Protein AF-A0A0S8IT11-F1 (afdb_monomer_lite)

Structure (mmCIF, N/CA/C/O backbone):
data_AF-A0A0S8IT11-F1
#
_entry.id   AF-A0A0S8IT11-F1
#
loop_
_atom_site.group_PDB
_atom_site.id
_atom_site.type_symbol
_atom_site.label_atom_id
_atom_site.label_alt_id
_atom_site.label_comp_id
_atom_site.label_asym_id
_atom_site.label_entity_id
_atom_site.label_seq_id
_atom_site.pdbx_PDB_ins_code
_atom_site.Cartn_x
_atom_site.Cartn_y
_atom_site.Cartn_z
_atom_site.occupancy
_atom_site.B_iso_or_equiv
_atom_site.auth_seq_id
_atom_site.auth_comp_id
_atom_site.auth_asym_id
_atom_site.auth_atom_id
_atom_site.pdbx_PDB_model_num
ATOM 1 N N . MET A 1 1 ? -34.518 5.576 37.151 1.00 44.97 1 MET A N 1
ATOM 2 C CA . MET A 1 1 ? -33.361 4.696 36.855 1.00 44.97 1 MET A CA 1
ATOM 3 C C . MET A 1 1 ? -33.538 3.971 35.521 1.00 44.97 1 MET A C 1
ATOM 5 O O . MET A 1 1 ? -32.530 3.695 34.889 1.00 44.97 1 MET A O 1
ATOM 9 N N . GLU A 1 2 ? -34.775 3.733 35.061 1.00 40.84 2 GLU A N 1
ATOM 10 C CA . GLU A 1 2 ? -35.062 3.264 33.692 1.00 40.84 2 GLU A CA 1
ATOM 11 C C . GLU A 1 2 ? -34.729 4.310 32.610 1.00 40.84 2 GLU A C 1
ATOM 13 O O . GLU A 1 2 ? -34.060 3.948 31.650 1.00 40.84 2 GLU A O 1
ATOM 18 N N . ASP A 1 3 ? -35.031 5.601 32.820 1.00 39.50 3 ASP A N 1
ATOM 19 C CA . ASP A 1 3 ? -34.737 6.661 31.826 1.00 39.50 3 ASP A CA 1
ATOM 20 C C . ASP A 1 3 ? -33.243 6.825 31.477 1.00 39.50 3 ASP A C 1
ATOM 22 O O . ASP A 1 3 ? -32.887 7.107 30.336 1.00 39.50 3 ASP A O 1
ATOM 26 N N . PHE A 1 4 ? -32.344 6.586 32.439 1.00 35.59 4 PHE A N 1
ATOM 27 C CA . PHE A 1 4 ? -30.894 6.699 32.216 1.00 35.59 4 PHE A CA 1
ATOM 28 C C . PHE A 1 4 ? -30.329 5.508 31.420 1.00 35.59 4 PHE A C 1
ATOM 30 O O . PHE A 1 4 ? -29.303 5.618 30.756 1.00 35.59 4 PHE A O 1
ATOM 37 N N . MET A 1 5 ? -30.992 4.347 31.479 1.00 47.97 5 MET A N 1
ATOM 38 C CA . MET A 1 5 ? -30.594 3.155 30.721 1.00 47.97 5 MET A CA 1
ATOM 39 C C . MET A 1 5 ? -31.062 3.231 29.262 1.00 47.97 5 MET A C 1
ATOM 41 O O . MET A 1 5 ? -30.393 2.682 28.390 1.00 47.97 5 MET A O 1
ATOM 45 N N . THR A 1 6 ? -32.171 3.922 28.986 1.00 57.69 6 THR A N 1
ATOM 46 C CA . THR A 1 6 ? -32.693 4.144 27.630 1.00 57.69 6 THR A CA 1
ATOM 47 C C . THR A 1 6 ? -31.888 5.176 26.840 1.00 57.69 6 THR A C 1
ATOM 49 O O . THR A 1 6 ? -31.575 4.907 25.682 1.00 57.69 6 THR A O 1
ATOM 52 N N . GLU A 1 7 ? -31.459 6.287 27.453 1.00 61.25 7 GLU A N 1
ATOM 53 C CA . GLU A 1 7 ? -30.614 7.294 26.779 1.00 61.25 7 GLU A CA 1
ATOM 54 C C . GLU A 1 7 ? -29.223 6.742 26.413 1.00 61.25 7 GLU A C 1
ATOM 56 O O . GLU A 1 7 ? -28.757 6.912 25.283 1.00 61.25 7 GLU A O 1
ATOM 61 N N . ASP A 1 8 ? -28.588 5.997 27.328 1.00 70.06 8 ASP A N 1
ATOM 62 C CA . ASP A 1 8 ? -27.320 5.299 27.065 1.00 70.06 8 ASP A CA 1
ATOM 63 C C . ASP A 1 8 ? -27.469 4.278 25.916 1.00 70.06 8 ASP A C 1
ATOM 65 O O . ASP A 1 8 ? -26.573 4.118 25.083 1.00 70.06 8 ASP A O 1
ATOM 69 N N . PHE A 1 9 ? -28.600 3.569 25.853 1.00 72.88 9 PHE A N 1
ATOM 70 C CA . PHE A 1 9 ? -28.844 2.530 24.853 1.00 72.88 9 PHE A CA 1
ATOM 71 C C . PHE A 1 9 ? -29.092 3.103 23.451 1.00 72.88 9 PHE A C 1
ATOM 73 O O . PHE A 1 9 ? -28.528 2.604 22.471 1.00 72.88 9 PHE A O 1
ATOM 80 N N . GLU A 1 10 ? -29.897 4.161 23.339 1.00 81.94 10 GLU A N 1
ATOM 81 C CA . GLU A 1 10 ? -30.132 4.851 22.067 1.00 81.94 10 GLU A CA 1
ATOM 82 C C . GLU A 1 10 ? -28.852 5.499 21.535 1.00 81.94 10 GLU A C 1
ATOM 84 O O . GLU A 1 10 ? -28.519 5.309 20.359 1.00 81.94 10 GLU A O 1
ATOM 89 N N . GLY A 1 11 ? -28.067 6.144 22.406 1.00 82.69 11 GLY A N 1
ATOM 90 C CA . GLY A 1 11 ? -26.778 6.729 22.036 1.00 82.69 11 GLY A CA 1
ATOM 91 C C . GLY A 1 11 ? -25.782 5.695 21.496 1.00 82.69 11 GLY A C 1
ATOM 92 O O . GLY A 1 11 ? -25.130 5.922 20.473 1.00 82.69 11 GLY A O 1
ATOM 93 N N . ILE A 1 12 ? -25.692 4.512 22.116 1.00 83.19 12 ILE A N 1
ATOM 94 C CA . ILE A 1 12 ? -24.814 3.430 21.634 1.00 83.19 12 ILE A CA 1
ATOM 95 C C . ILE A 1 12 ? -25.313 2.860 20.298 1.00 83.19 12 ILE A C 1
ATOM 97 O O . ILE A 1 12 ? -24.502 2.530 19.429 1.00 83.19 12 ILE A O 1
ATOM 101 N N . LYS A 1 13 ? -26.630 2.770 20.086 1.00 86.38 13 LYS A N 1
ATOM 102 C CA . LYS A 1 13 ? -27.217 2.293 18.823 1.00 86.38 13 LYS A CA 1
ATOM 103 C C . LYS A 1 13 ? -26.974 3.268 17.665 1.00 86.38 13 LYS A C 1
ATOM 105 O O . LYS A 1 13 ? -26.644 2.840 16.552 1.00 86.38 13 LYS A O 1
ATOM 110 N N . GLU A 1 14 ? -27.081 4.569 17.916 1.00 88.88 14 GLU A N 1
ATOM 111 C CA . GLU A 1 14 ? -26.714 5.599 16.941 1.00 88.88 14 GLU A CA 1
ATOM 112 C C . GLU A 1 14 ? -25.214 5.530 16.619 1.00 88.88 14 GLU A C 1
ATOM 114 O O . GLU A 1 14 ? -24.819 5.454 15.449 1.00 88.88 14 GLU A O 1
ATOM 119 N N . TYR A 1 15 ? -24.368 5.437 17.649 1.00 87.75 15 TYR A N 1
ATOM 120 C CA . TYR A 1 15 ? -22.922 5.313 17.481 1.00 87.75 15 TYR A CA 1
ATOM 121 C C . TYR A 1 15 ? -22.515 4.047 16.711 1.00 87.75 15 TYR A C 1
ATOM 123 O O . TYR A 1 15 ? -21.620 4.094 15.857 1.00 87.75 15 TYR A O 1
ATOM 131 N N . LEU A 1 16 ? -23.194 2.919 16.944 1.00 90.06 16 LEU A N 1
ATOM 132 C CA . LEU A 1 16 ? -23.015 1.686 16.176 1.00 90.06 16 LEU A CA 1
ATOM 133 C C . LEU A 1 16 ? -23.310 1.922 14.690 1.00 90.06 16 LEU A C 1
ATOM 135 O O . LEU A 1 16 ? -22.517 1.526 13.836 1.00 90.06 16 LEU A O 1
ATOM 139 N N . THR A 1 17 ? -24.400 2.619 14.369 1.00 91.81 17 THR A N 1
ATOM 140 C CA . THR A 1 17 ? -24.776 2.935 12.981 1.00 91.81 17 THR A CA 1
ATOM 141 C C . THR A 1 17 ? -23.700 3.778 12.288 1.00 91.81 17 THR A C 1
ATOM 143 O O . THR A 1 17 ? -23.284 3.473 11.164 1.00 91.81 17 THR A O 1
ATOM 146 N N . ILE A 1 18 ? -23.176 4.796 12.978 1.00 90.75 18 ILE A N 1
ATOM 147 C CA . ILE A 1 18 ? -22.066 5.629 12.489 1.00 90.75 18 ILE A CA 1
ATOM 148 C C . ILE A 1 18 ? -20.806 4.780 12.271 1.00 90.75 18 ILE A C 1
ATOM 150 O O . ILE A 1 18 ? -20.137 4.905 11.242 1.00 90.75 18 ILE A O 1
ATOM 154 N N . THR A 1 19 ? -20.499 3.889 13.212 1.00 90.00 19 THR A N 1
ATOM 155 C CA . THR A 1 19 ? -19.333 2.999 13.166 1.00 90.00 19 THR A CA 1
ATOM 156 C C . THR A 1 19 ? -19.404 2.037 11.980 1.00 90.00 19 THR A C 1
ATOM 158 O O . THR A 1 19 ? -18.441 1.934 11.217 1.00 90.00 19 THR A O 1
ATOM 161 N N . VAL A 1 20 ? -20.555 1.394 11.756 1.00 91.81 20 VAL A N 1
ATOM 162 C CA . VAL A 1 20 ? -20.790 0.498 10.611 1.00 91.81 20 VAL A CA 1
ATOM 163 C C . VAL A 1 20 ? -20.645 1.250 9.289 1.00 91.81 20 VAL A C 1
ATOM 165 O O . VAL A 1 20 ? -19.977 0.769 8.369 1.00 91.81 20 VAL A O 1
ATOM 168 N N . ARG A 1 21 ? -21.201 2.464 9.195 1.00 94.62 21 ARG A N 1
ATOM 169 C CA . ARG A 1 21 ? -21.042 3.320 8.012 1.00 94.62 21 ARG A CA 1
ATOM 170 C C . ARG A 1 21 ? -19.568 3.632 7.747 1.00 94.62 21 ARG A C 1
ATOM 172 O O . ARG A 1 21 ? -19.101 3.467 6.622 1.00 94.62 21 ARG A O 1
ATOM 179 N N . ASN A 1 22 ? -18.823 4.040 8.772 1.00 92.06 22 ASN A N 1
ATOM 180 C CA . ASN A 1 22 ? -17.406 4.385 8.647 1.00 92.06 22 ASN A CA 1
ATOM 181 C C . ASN A 1 22 ? -16.535 3.172 8.281 1.00 92.06 22 ASN A C 1
ATOM 183 O O . ASN A 1 22 ? -15.651 3.298 7.432 1.00 92.06 22 ASN A O 1
ATOM 187 N N . LYS A 1 23 ? -16.827 1.989 8.838 1.00 93.31 23 LYS A N 1
ATOM 188 C CA . LYS A 1 23 ? -16.214 0.711 8.438 1.00 93.31 23 LYS A CA 1
ATOM 189 C C . LYS A 1 23 ? -16.384 0.462 6.938 1.00 93.31 23 LYS A C 1
ATOM 191 O O . LYS A 1 23 ? -15.404 0.194 6.243 1.00 93.31 23 LYS A O 1
ATOM 196 N N . ASN A 1 24 ? -17.615 0.569 6.439 1.00 93.94 24 ASN A N 1
ATOM 197 C CA . ASN A 1 24 ? -17.927 0.307 5.034 1.00 93.94 24 ASN A CA 1
ATOM 198 C C . ASN A 1 24 ? -17.282 1.344 4.103 1.00 93.94 24 ASN A C 1
ATOM 200 O O . ASN A 1 24 ? -16.787 0.985 3.035 1.00 93.94 24 ASN A O 1
ATOM 204 N N . MET A 1 25 ? -17.218 2.614 4.518 1.00 95.12 25 MET A N 1
ATOM 205 C CA . MET A 1 25 ? -16.495 3.649 3.772 1.00 95.12 25 MET A CA 1
ATOM 206 C C . MET A 1 25 ? -14.993 3.358 3.685 1.00 95.12 25 MET A C 1
ATOM 208 O O . MET A 1 25 ? -14.428 3.477 2.600 1.00 95.12 25 MET A O 1
ATOM 212 N N . ALA A 1 26 ? -14.355 2.945 4.784 1.00 93.12 26 ALA A N 1
ATOM 213 C CA . ALA A 1 26 ? -12.936 2.580 4.789 1.00 93.12 26 ALA A CA 1
ATOM 214 C C . ALA A 1 26 ? -12.659 1.384 3.860 1.00 93.12 26 ALA A C 1
ATOM 216 O O . ALA A 1 26 ? -11.748 1.431 3.033 1.00 93.12 26 ALA A O 1
ATOM 217 N N . PHE A 1 27 ? -13.503 0.347 3.914 1.00 94.00 27 PHE A N 1
ATOM 218 C CA . PHE A 1 27 ? -13.407 -0.797 3.003 1.00 94.00 27 PHE A CA 1
ATOM 219 C C . PHE A 1 27 ? -13.579 -0.390 1.529 1.00 94.00 27 PHE A C 1
ATOM 221 O O . PHE A 1 27 ? -12.794 -0.796 0.674 1.00 94.00 27 PHE A O 1
ATOM 228 N N . SER A 1 28 ? -14.564 0.462 1.229 1.00 96.12 28 SER A N 1
ATOM 229 C CA . SER A 1 28 ? -14.795 0.979 -0.125 1.00 96.12 28 SER A CA 1
ATOM 230 C C . SER A 1 28 ? -13.589 1.766 -0.651 1.00 96.12 28 SER A C 1
ATOM 232 O O . SER A 1 28 ? -13.110 1.500 -1.753 1.00 96.12 28 SER A O 1
ATOM 234 N N . ARG A 1 29 ? -1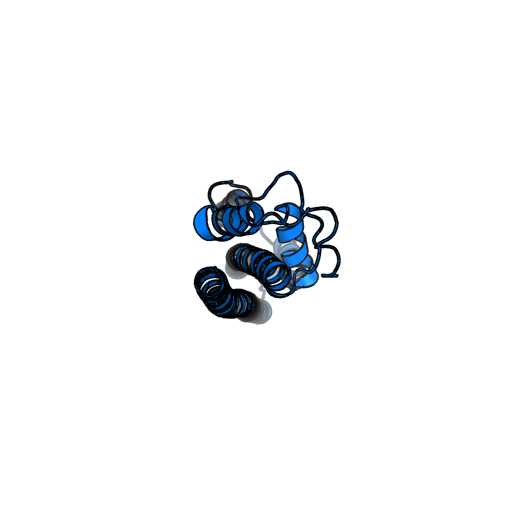3.021 2.668 0.162 1.00 95.19 29 ARG A N 1
ATOM 235 C CA . ARG A 1 29 ? -11.811 3.431 -0.191 1.00 95.19 29 ARG A CA 1
ATOM 236 C C . ARG A 1 29 ? -10.602 2.531 -0.419 1.00 95.19 29 ARG A C 1
ATOM 238 O O . ARG A 1 29 ? -9.830 2.775 -1.342 1.00 95.19 29 ARG A O 1
ATOM 245 N N . MET A 1 30 ? -10.442 1.477 0.379 1.00 95.06 30 MET A N 1
ATOM 246 C CA . MET A 1 30 ? -9.387 0.487 0.169 1.00 95.06 30 MET A CA 1
ATOM 247 C C . MET A 1 30 ? -9.530 -0.213 -1.192 1.00 95.06 30 MET A C 1
ATOM 249 O O . MET A 1 30 ? -8.557 -0.282 -1.941 1.00 95.06 30 MET A O 1
ATOM 253 N N . ASN A 1 31 ? -10.736 -0.658 -1.559 1.00 94.94 31 ASN A N 1
ATOM 254 C CA . ASN A 1 31 ? -10.985 -1.277 -2.867 1.00 94.94 31 ASN A CA 1
ATOM 255 C C . ASN A 1 31 ? -10.782 -0.293 -4.027 1.00 94.94 31 ASN A C 1
ATOM 257 O O . ASN A 1 31 ? -10.222 -0.663 -5.060 1.00 94.94 31 ASN A O 1
ATOM 261 N N . GLN A 1 32 ? -11.187 0.968 -3.859 1.00 96.31 32 GLN A N 1
ATOM 262 C CA . GLN A 1 32 ? -10.919 2.024 -4.836 1.00 96.31 32 GLN A CA 1
ATOM 263 C C . GLN A 1 32 ? -9.414 2.240 -5.021 1.00 96.31 32 GLN A C 1
ATOM 265 O O . GLN A 1 32 ? -8.952 2.298 -6.157 1.00 96.31 32 GLN A O 1
ATOM 270 N N . ASN A 1 33 ? -8.636 2.298 -3.934 1.00 95.56 33 ASN A N 1
ATOM 271 C CA . ASN A 1 33 ? -7.179 2.426 -4.005 1.00 95.56 33 ASN A CA 1
ATOM 272 C C . ASN A 1 33 ? -6.539 1.258 -4.764 1.00 95.56 33 ASN A C 1
ATOM 274 O O . ASN A 1 33 ? -5.682 1.492 -5.611 1.00 95.56 33 ASN A O 1
ATOM 278 N N . PHE A 1 34 ? -6.964 0.019 -4.498 1.00 95.50 34 PHE A N 1
ATOM 279 C CA . PHE A 1 34 ? -6.479 -1.147 -5.239 1.00 95.50 34 PHE A CA 1
ATOM 280 C C . PHE A 1 34 ? -6.859 -1.086 -6.724 1.00 95.50 34 PHE A C 1
ATOM 282 O O . PHE A 1 34 ? -6.014 -1.313 -7.583 1.00 95.50 34 PHE A O 1
ATOM 289 N N . THR A 1 35 ? -8.103 -0.718 -7.036 1.00 96.50 35 THR A N 1
ATOM 290 C CA . THR A 1 35 ? -8.585 -0.602 -8.423 1.00 96.50 35 THR A CA 1
ATOM 291 C C . THR A 1 35 ? -7.798 0.452 -9.199 1.00 96.50 35 THR A C 1
ATOM 293 O O . THR A 1 35 ? -7.383 0.204 -10.329 1.00 96.50 35 THR A O 1
ATOM 296 N N . TRP A 1 36 ? -7.529 1.608 -8.584 1.00 97.38 36 TRP A N 1
ATOM 297 C CA . TRP A 1 36 ? -6.687 2.647 -9.176 1.00 97.38 36 TRP A CA 1
ATOM 298 C C . TRP A 1 36 ? -5.239 2.198 -9.351 1.00 97.38 36 TRP A C 1
ATOM 300 O O . TRP A 1 36 ? -4.659 2.454 -10.404 1.00 97.38 36 TRP A O 1
ATOM 310 N N . ALA A 1 37 ? -4.671 1.499 -8.364 1.00 96.81 37 ALA A N 1
ATOM 311 C CA . ALA A 1 37 ? -3.335 0.925 -8.480 1.00 96.81 37 ALA A CA 1
ATOM 312 C C . ALA A 1 37 ? -3.258 -0.031 -9.671 1.00 96.81 37 ALA A C 1
ATOM 314 O O . ALA A 1 37 ? -2.381 0.115 -10.517 1.00 96.81 37 ALA A O 1
ATOM 315 N N . PHE A 1 38 ? -4.211 -0.960 -9.761 1.00 96.81 38 PHE A N 1
ATOM 316 C CA . PHE A 1 38 ? -4.310 -1.916 -10.854 1.00 96.81 38 PHE A CA 1
ATOM 317 C C . PHE A 1 38 ? -4.419 -1.196 -12.202 1.00 96.81 38 PHE A C 1
ATOM 319 O O . PHE A 1 38 ? -3.578 -1.405 -13.068 1.00 96.81 38 PHE A O 1
ATOM 326 N N . ALA A 1 39 ? -5.380 -0.282 -12.360 1.00 97.62 39 ALA A N 1
ATOM 327 C CA . ALA A 1 39 ? -5.599 0.436 -13.614 1.00 97.62 39 ALA A CA 1
ATOM 328 C C . ALA A 1 39 ? -4.361 1.225 -14.077 1.00 97.62 39 ALA A C 1
ATOM 330 O O . ALA A 1 39 ? -3.963 1.117 -15.236 1.00 97.62 39 ALA A O 1
ATOM 331 N N . ILE A 1 40 ? -3.730 1.987 -13.175 1.00 97.12 40 ILE A N 1
ATOM 332 C CA . ILE A 1 40 ? -2.555 2.809 -13.501 1.00 97.12 40 ILE A CA 1
ATOM 333 C C . ILE A 1 40 ? -1.353 1.927 -13.842 1.00 97.12 40 ILE A C 1
ATOM 335 O O . ILE A 1 40 ? -0.701 2.150 -14.859 1.00 97.12 40 ILE A O 1
ATOM 339 N N . ILE A 1 41 ? -1.066 0.910 -13.025 1.00 96.69 41 ILE A N 1
ATOM 340 C CA . ILE A 1 41 ? 0.083 0.024 -13.244 1.00 96.69 41 ILE A CA 1
ATOM 341 C C . ILE A 1 41 ? -0.104 -0.773 -14.536 1.00 96.69 41 ILE A C 1
ATOM 343 O O . ILE A 1 41 ? 0.816 -0.838 -15.345 1.00 96.69 41 ILE A O 1
ATOM 347 N N . THR A 1 42 ? -1.294 -1.324 -14.782 1.00 96.38 42 THR A N 1
ATOM 348 C CA . THR A 1 42 ? -1.590 -2.033 -16.032 1.00 96.38 42 THR A CA 1
ATOM 349 C C . THR A 1 42 ? -1.454 -1.112 -17.241 1.00 96.38 42 THR A C 1
ATOM 351 O O . THR A 1 42 ? -0.845 -1.517 -18.226 1.00 96.38 42 THR A O 1
ATOM 354 N N . ALA A 1 43 ? -1.944 0.130 -17.175 1.00 96.94 43 ALA A N 1
ATOM 355 C CA . ALA A 1 43 ? -1.774 1.092 -18.263 1.00 96.94 43 ALA A CA 1
ATOM 356 C C . ALA A 1 43 ? -0.290 1.369 -18.559 1.00 96.94 43 ALA A C 1
ATOM 358 O O . ALA A 1 43 ? 0.115 1.334 -19.719 1.00 96.94 43 ALA A O 1
ATOM 359 N N . ILE A 1 44 ? 0.531 1.570 -17.521 1.00 96.25 44 ILE A N 1
ATOM 360 C CA . ILE A 1 44 ? 1.981 1.766 -17.669 1.00 96.25 44 ILE A CA 1
ATOM 361 C C . ILE A 1 44 ? 2.634 0.538 -18.316 1.00 96.25 44 ILE A C 1
ATOM 363 O O . ILE A 1 44 ? 3.381 0.681 -19.282 1.00 96.25 44 ILE A O 1
ATOM 367 N N . LEU A 1 45 ? 2.324 -0.670 -17.838 1.00 94.44 45 LEU A N 1
ATOM 368 C CA . LEU A 1 45 ? 2.880 -1.908 -18.393 1.00 94.44 45 LEU A CA 1
ATOM 369 C C . LEU A 1 45 ? 2.475 -2.121 -19.858 1.00 94.44 45 LEU A C 1
ATOM 371 O O . LEU A 1 45 ? 3.300 -2.542 -20.662 1.00 94.44 45 LEU A O 1
ATOM 375 N N . VAL A 1 46 ? 1.238 -1.787 -20.233 1.00 95.31 46 VAL A N 1
ATOM 376 C CA . VAL A 1 46 ? 0.783 -1.854 -21.631 1.00 95.31 46 VAL A CA 1
ATOM 377 C C . VAL A 1 46 ? 1.564 -0.883 -22.517 1.00 95.31 46 VAL A C 1
ATOM 379 O O . VAL A 1 46 ? 1.943 -1.256 -23.625 1.00 95.31 46 VAL A O 1
ATOM 382 N N . VAL A 1 47 ? 1.825 0.341 -22.046 1.00 95.94 47 VAL A N 1
ATOM 383 C CA . VAL A 1 47 ? 2.644 1.322 -22.782 1.00 95.94 47 VAL A CA 1
ATOM 384 C C . VAL A 1 47 ? 4.065 0.796 -22.984 1.00 95.94 47 VAL A C 1
ATOM 386 O O . VAL A 1 47 ? 4.582 0.859 -24.097 1.00 95.94 47 VAL A O 1
ATOM 389 N N . ILE A 1 48 ? 4.664 0.216 -21.943 1.00 93.75 48 ILE A N 1
ATOM 390 C CA . ILE A 1 48 ? 6.004 -0.377 -22.007 1.00 93.75 48 ILE A CA 1
ATOM 391 C C . ILE A 1 48 ? 6.056 -1.495 -23.051 1.00 93.75 48 ILE A C 1
ATOM 393 O O . ILE A 1 48 ? 6.876 -1.439 -23.957 1.00 93.75 48 ILE A O 1
ATOM 397 N N . ILE A 1 49 ? 5.147 -2.471 -22.973 1.00 91.06 49 ILE A N 1
ATOM 398 C CA . ILE A 1 49 ? 5.148 -3.643 -23.865 1.00 91.06 49 ILE A CA 1
ATOM 399 C C . ILE A 1 49 ? 4.904 -3.247 -25.330 1.00 91.06 49 ILE A C 1
ATOM 401 O O . ILE A 1 49 ? 5.369 -3.925 -26.240 1.00 91.06 49 ILE A O 1
ATOM 405 N N . ARG A 1 50 ? 4.174 -2.153 -25.575 1.00 93.62 50 ARG A N 1
ATOM 406 C CA . ARG A 1 50 ? 3.929 -1.628 -26.928 1.00 93.62 50 ARG A CA 1
ATOM 407 C C . ARG A 1 50 ? 5.068 -0.779 -27.484 1.00 93.62 50 ARG A C 1
ATOM 409 O O . ARG A 1 50 ? 5.017 -0.426 -28.658 1.00 93.62 50 ARG A O 1
ATOM 416 N N . THR A 1 51 ? 6.043 -0.411 -26.662 1.00 93.19 51 THR A N 1
ATOM 417 C CA . THR A 1 51 ? 7.184 0.388 -27.105 1.00 93.19 51 THR A CA 1
ATOM 418 C C . THR A 1 51 ? 8.176 -0.523 -27.828 1.00 93.19 51 THR A C 1
ATOM 420 O O . THR A 1 51 ? 8.575 -1.559 -27.300 1.00 93.19 51 THR A O 1
ATOM 423 N N . GLU A 1 52 ? 8.573 -0.158 -29.045 1.00 88.19 52 GLU A N 1
ATOM 424 C CA . GLU A 1 52 ? 9.620 -0.885 -29.772 1.00 88.19 52 GLU A CA 1
ATOM 425 C C . GLU A 1 52 ? 10.953 -0.785 -29.019 1.00 88.19 52 GLU A C 1
ATOM 427 O O . GLU A 1 52 ? 11.292 0.275 -28.487 1.00 88.19 52 GLU A O 1
ATOM 432 N N . ASN A 1 53 ? 11.698 -1.894 -28.949 1.00 87.81 53 ASN A N 1
ATOM 433 C CA . ASN A 1 53 ? 12.965 -2.002 -28.211 1.00 87.81 53 ASN A CA 1
ATOM 434 C C . ASN A 1 53 ? 12.862 -1.498 -26.757 1.00 87.81 53 ASN A C 1
ATOM 436 O O . ASN A 1 53 ? 13.752 -0.813 -26.250 1.00 87.81 53 ASN A O 1
ATOM 440 N N . PHE A 1 54 ? 11.751 -1.811 -26.073 1.00 89.31 54 PHE A N 1
ATOM 441 C CA . PHE A 1 54 ? 11.486 -1.297 -24.725 1.00 89.31 54 PHE A CA 1
ATOM 442 C C . PHE A 1 54 ? 12.561 -1.680 -23.698 1.00 89.31 54 PHE A C 1
ATOM 444 O O . PHE A 1 54 ? 12.688 -0.991 -22.691 1.00 89.31 54 PHE A O 1
ATOM 451 N N . GLU A 1 55 ? 13.308 -2.754 -23.937 1.00 89.00 55 GLU A N 1
ATOM 452 C CA . GLU A 1 55 ? 14.344 -3.279 -23.045 1.00 89.00 55 GLU A CA 1
ATOM 453 C C . GLU A 1 55 ? 15.591 -2.391 -22.939 1.00 89.00 55 GLU A C 1
ATOM 455 O O . GLU A 1 55 ? 16.155 -2.285 -21.854 1.00 89.00 55 GLU A O 1
ATOM 460 N N . GLU A 1 56 ? 15.958 -1.668 -23.999 1.00 88.12 56 GLU A N 1
ATOM 461 C CA . GLU A 1 56 ? 17.108 -0.745 -23.999 1.00 88.12 56 GLU A CA 1
ATOM 462 C C . GLU A 1 56 ? 16.693 0.718 -23.747 1.00 88.12 56 GLU A C 1
ATOM 464 O O . GLU A 1 56 ? 17.523 1.610 -23.567 1.00 88.12 56 GLU A O 1
ATOM 469 N N . ASN A 1 57 ? 15.388 0.999 -23.726 1.00 90.62 57 ASN A N 1
ATOM 470 C CA . ASN A 1 57 ? 14.877 2.362 -23.690 1.00 90.62 57 ASN A CA 1
ATOM 471 C C . ASN A 1 57 ? 14.843 2.941 -22.260 1.00 90.62 57 ASN A C 1
ATOM 473 O O . ASN A 1 57 ? 14.081 2.493 -21.398 1.00 90.62 57 ASN A O 1
ATOM 477 N N . LEU A 1 58 ? 15.584 4.030 -22.026 1.00 91.38 58 LEU A N 1
ATOM 478 C CA . LEU A 1 58 ? 15.576 4.774 -20.755 1.00 91.38 58 LEU A CA 1
ATOM 479 C C . LEU A 1 58 ? 14.177 5.249 -20.332 1.00 91.38 58 LEU A C 1
ATOM 481 O O . LEU A 1 58 ? 13.884 5.334 -19.138 1.00 91.38 58 LEU A O 1
ATOM 485 N N . PHE A 1 59 ? 13.289 5.537 -21.284 1.00 92.88 59 PHE A N 1
ATOM 486 C CA . PHE A 1 59 ? 11.908 5.907 -20.982 1.00 92.88 59 PHE A CA 1
ATOM 487 C C . PHE A 1 59 ? 11.140 4.749 -20.333 1.00 92.88 59 PHE A C 1
ATOM 489 O O . PHE A 1 59 ? 10.423 4.954 -19.352 1.00 92.88 59 PHE A O 1
ATOM 496 N N . THR A 1 60 ? 11.342 3.520 -20.812 1.00 94.31 60 THR A N 1
ATOM 497 C CA . THR A 1 60 ? 10.784 2.313 -20.189 1.00 94.31 60 THR A CA 1
ATOM 498 C C . THR A 1 60 ? 11.304 2.140 -18.769 1.00 94.31 60 THR A C 1
ATOM 500 O O . THR A 1 60 ? 10.523 1.873 -17.853 1.00 94.31 60 THR A O 1
ATOM 503 N N . TRP A 1 61 ? 12.607 2.343 -18.561 1.00 94.19 61 TRP A N 1
ATOM 504 C CA . TRP A 1 61 ? 13.213 2.285 -17.232 1.00 94.19 61 TRP A CA 1
ATOM 505 C C . TRP A 1 61 ? 12.595 3.303 -16.271 1.00 94.19 61 TRP A C 1
ATOM 507 O O . TRP A 1 61 ? 12.231 2.965 -15.139 1.00 94.19 61 TRP A O 1
ATOM 517 N N . PHE A 1 62 ? 12.413 4.540 -16.732 1.00 94.75 62 PHE A N 1
ATOM 518 C CA . PHE A 1 62 ? 11.727 5.580 -15.976 1.00 94.75 62 PHE A CA 1
ATOM 519 C C . PHE A 1 62 ? 10.290 5.172 -15.619 1.00 94.75 62 PHE A C 1
ATOM 521 O O . PHE A 1 62 ? 9.910 5.240 -14.449 1.00 94.75 62 PHE A O 1
ATOM 528 N N . LEU A 1 63 ? 9.508 4.691 -16.591 1.00 95.88 63 LEU A N 1
ATOM 529 C CA . LEU A 1 63 ? 8.124 4.261 -16.377 1.00 95.88 63 LEU A CA 1
ATOM 530 C C . LEU A 1 63 ? 8.006 3.081 -15.402 1.00 95.88 63 LEU A C 1
ATOM 532 O O . LEU A 1 63 ? 7.100 3.065 -14.566 1.00 95.88 63 LEU A O 1
ATOM 536 N N . LEU A 1 64 ? 8.925 2.115 -15.458 1.00 94.94 64 LEU A N 1
ATOM 537 C CA . LEU A 1 64 ? 8.954 0.987 -14.525 1.00 94.94 64 LEU A CA 1
ATOM 538 C C . LEU A 1 64 ? 9.220 1.445 -13.093 1.00 94.94 64 LEU A C 1
ATOM 540 O O . LEU A 1 64 ? 8.501 1.048 -12.175 1.00 94.94 64 LEU A O 1
ATOM 544 N N . ASN A 1 65 ? 10.196 2.328 -12.891 1.00 95.19 65 ASN A N 1
ATOM 545 C CA . ASN A 1 65 ? 10.442 2.906 -11.572 1.00 95.19 65 ASN A CA 1
ATOM 546 C C . ASN A 1 65 ? 9.238 3.740 -11.102 1.00 95.19 65 ASN A C 1
ATOM 548 O O . ASN A 1 65 ? 8.801 3.620 -9.956 1.00 95.19 65 ASN A O 1
ATOM 552 N N . LEU A 1 66 ? 8.623 4.514 -11.997 1.00 95.38 66 LEU A N 1
ATOM 553 C CA . LEU A 1 66 ? 7.409 5.268 -11.696 1.00 95.38 66 LEU A CA 1
ATOM 554 C C . LEU A 1 66 ? 6.240 4.348 -11.288 1.00 95.38 66 LEU A C 1
ATOM 556 O O . LEU A 1 66 ? 5.478 4.682 -10.381 1.00 95.38 66 LEU A O 1
ATOM 560 N N . SER A 1 67 ? 6.126 3.158 -11.884 1.00 96.25 67 SER A N 1
ATOM 561 C CA . SER A 1 67 ? 5.121 2.163 -11.490 1.00 96.25 67 SER A CA 1
ATOM 562 C C . SER A 1 67 ? 5.334 1.640 -10.061 1.00 96.25 67 SER A C 1
ATOM 564 O O . SER A 1 67 ? 4.359 1.499 -9.320 1.00 96.25 67 SER A O 1
ATOM 566 N N . LEU A 1 68 ? 6.589 1.456 -9.622 1.00 95.69 68 LEU A N 1
ATOM 567 C CA . LEU A 1 68 ? 6.925 1.110 -8.232 1.00 95.69 68 LEU A CA 1
ATOM 568 C C . LEU A 1 68 ? 6.551 2.235 -7.260 1.00 95.69 68 LEU A C 1
ATOM 570 O O . LEU A 1 68 ? 6.070 1.971 -6.152 1.00 95.69 68 LEU A O 1
ATOM 574 N N . LEU A 1 69 ? 6.725 3.493 -7.674 1.00 95.50 69 LEU A N 1
ATOM 575 C CA . LEU A 1 69 ? 6.311 4.647 -6.881 1.00 95.50 69 LEU A CA 1
ATOM 576 C C . LEU A 1 69 ? 4.790 4.678 -6.703 1.00 95.50 69 LEU A C 1
ATOM 578 O O . LEU A 1 69 ? 4.308 4.771 -5.572 1.00 95.50 69 LEU A O 1
ATOM 582 N N . PHE A 1 70 ? 4.027 4.538 -7.790 1.00 96.00 70 PHE A N 1
ATOM 583 C CA . PHE A 1 70 ? 2.567 4.481 -7.716 1.00 96.00 70 PHE A CA 1
ATOM 584 C C . PHE A 1 70 ? 2.085 3.299 -6.880 1.00 96.00 70 PHE A C 1
ATOM 586 O O . PHE A 1 70 ? 1.246 3.491 -5.997 1.00 96.00 70 PHE A O 1
ATOM 593 N N . TRP A 1 71 ? 2.652 2.109 -7.091 1.00 96.62 71 TRP A N 1
ATOM 594 C CA . TRP A 1 71 ? 2.368 0.937 -6.266 1.00 96.62 71 TRP A CA 1
ATOM 595 C C . TRP A 1 71 ? 2.551 1.254 -4.778 1.00 96.62 71 TRP A C 1
ATOM 597 O O . TRP A 1 71 ? 1.630 1.039 -3.991 1.00 96.62 71 TRP A O 1
ATOM 607 N N . SER A 1 72 ? 3.681 1.861 -4.404 1.00 95.19 72 SER A N 1
ATOM 608 C CA . SER A 1 72 ? 3.988 2.225 -3.014 1.00 95.19 72 SER A CA 1
ATOM 609 C C . SER A 1 72 ? 2.974 3.218 -2.435 1.00 95.19 72 SER A C 1
ATOM 611 O O . SER A 1 72 ? 2.493 3.037 -1.313 1.00 95.19 72 SER A O 1
ATOM 613 N N . ILE A 1 73 ? 2.590 4.244 -3.204 1.00 94.81 73 ILE A N 1
ATOM 614 C CA . ILE A 1 73 ? 1.589 5.242 -2.795 1.00 94.81 73 ILE A CA 1
ATOM 615 C C . ILE A 1 73 ? 0.240 4.573 -2.510 1.00 94.81 73 ILE A C 1
ATOM 617 O O . ILE A 1 73 ? -0.346 4.782 -1.441 1.00 94.81 73 ILE A O 1
ATOM 621 N N . PHE A 1 74 ? -0.265 3.762 -3.443 1.00 96.06 74 PHE A N 1
ATOM 622 C CA . PHE A 1 74 ? -1.557 3.093 -3.281 1.00 96.06 74 PHE A CA 1
ATOM 623 C C . PHE A 1 74 ? -1.527 2.014 -2.200 1.00 96.06 74 PHE A C 1
ATOM 625 O O . PHE A 1 74 ? -2.511 1.854 -1.473 1.00 96.06 74 PHE A O 1
ATOM 632 N N . PHE A 1 75 ? -0.401 1.323 -2.040 1.00 95.62 75 PHE A N 1
ATOM 633 C CA . PHE A 1 75 ? -0.197 0.344 -0.981 1.00 95.62 75 PHE A CA 1
ATOM 634 C C . PHE A 1 75 ? -0.288 0.992 0.405 1.00 95.62 75 PHE A C 1
ATOM 636 O O . PHE A 1 75 ? -1.041 0.530 1.264 1.00 95.62 75 PHE A O 1
ATOM 643 N N . ILE A 1 76 ? 0.402 2.116 0.620 1.00 93.44 76 ILE A N 1
ATOM 644 C CA . ILE A 1 76 ? 0.364 2.843 1.898 1.00 93.44 76 ILE A CA 1
ATOM 645 C C . ILE A 1 76 ? -1.035 3.387 2.178 1.00 93.44 76 ILE A C 1
ATOM 647 O O . ILE A 1 76 ? -1.526 3.269 3.303 1.00 93.44 76 ILE A O 1
ATOM 651 N N . ARG A 1 77 ? -1.703 3.959 1.167 1.00 93.38 77 ARG A N 1
ATOM 652 C CA . ARG A 1 77 ? -3.099 4.409 1.297 1.00 93.38 77 ARG A CA 1
ATOM 653 C C . ARG A 1 77 ? -4.015 3.253 1.693 1.00 93.38 77 ARG A C 1
ATOM 655 O O . ARG A 1 77 ? -4.808 3.403 2.615 1.00 93.38 77 ARG A O 1
ATOM 662 N N . SER A 1 78 ? -3.847 2.086 1.080 1.00 94.81 78 SER A N 1
ATOM 663 C CA . SER A 1 78 ? -4.624 0.887 1.410 1.00 94.81 78 SER A CA 1
ATOM 664 C C . SER A 1 78 ? -4.345 0.390 2.829 1.00 94.81 78 SER A C 1
ATOM 666 O O . SER A 1 78 ? -5.284 0.066 3.547 1.00 94.81 78 SER A O 1
ATOM 668 N N . CYS A 1 79 ? -3.093 0.428 3.297 1.00 93.31 79 CYS A N 1
ATOM 669 C CA . CYS A 1 79 ? -2.757 0.133 4.695 1.00 93.31 79 CYS A CA 1
ATOM 670 C C . CYS A 1 79 ? -3.449 1.086 5.683 1.00 93.31 79 CYS A C 1
ATOM 672 O O . CYS A 1 79 ? -3.918 0.648 6.738 1.00 93.31 79 CYS A O 1
ATOM 674 N N . LYS A 1 80 ? -3.543 2.381 5.354 1.00 91.00 80 LYS A N 1
ATOM 675 C CA . LYS A 1 80 ? -4.237 3.371 6.194 1.00 91.00 80 LYS A CA 1
ATOM 676 C C . LYS A 1 80 ? -5.738 3.089 6.250 1.00 91.00 80 LYS A C 1
ATOM 678 O O . LYS A 1 80 ? -6.314 3.055 7.335 1.00 91.00 80 LYS A O 1
ATOM 683 N N . GLU A 1 81 ? -6.357 2.815 5.106 1.00 93.44 81 GLU A N 1
ATOM 684 C CA . GLU A 1 81 ? -7.782 2.477 5.051 1.00 93.44 81 GLU A CA 1
ATOM 685 C C . GLU A 1 81 ? -8.088 1.146 5.751 1.00 93.44 81 GLU A C 1
ATOM 687 O O . GLU A 1 81 ? -9.048 1.068 6.514 1.00 93.44 81 GLU A O 1
ATOM 692 N N . TYR A 1 82 ? -7.229 0.132 5.608 1.00 92.69 82 TYR A N 1
ATOM 693 C CA . TYR A 1 82 ? -7.369 -1.129 6.340 1.00 92.69 82 TYR A CA 1
ATOM 694 C C . TYR A 1 82 ? -7.269 -0.927 7.857 1.00 92.69 82 TYR A C 1
ATOM 696 O O . TYR A 1 82 ? -8.024 -1.516 8.628 1.00 92.69 82 TYR A O 1
ATOM 704 N N . THR A 1 83 ? -6.378 -0.040 8.305 1.00 91.25 83 THR A N 1
ATOM 705 C CA . THR A 1 83 ? -6.274 0.331 9.724 1.00 91.25 83 THR A CA 1
ATOM 706 C C . THR A 1 83 ? -7.569 0.955 10.230 1.00 91.25 83 THR A C 1
ATOM 708 O O . THR A 1 83 ? -8.081 0.559 11.277 1.00 91.25 83 THR A O 1
ATOM 711 N N . ASN A 1 84 ? -8.135 1.895 9.470 1.00 91.19 84 ASN A N 1
ATOM 712 C CA . ASN A 1 84 ? -9.420 2.508 9.799 1.00 91.19 84 ASN A CA 1
ATOM 713 C C . ASN A 1 84 ? -10.544 1.471 9.831 1.00 91.19 84 ASN A C 1
ATOM 715 O O . ASN A 1 84 ? -11.335 1.456 10.771 1.00 91.19 84 ASN A O 1
ATOM 719 N N . GLN A 1 85 ? -10.581 0.564 8.857 1.00 93.06 85 GLN A N 1
ATOM 720 C CA . GLN A 1 85 ? -11.549 -0.525 8.831 1.00 93.06 85 GLN A CA 1
ATOM 721 C C . GLN A 1 85 ? -11.454 -1.375 10.104 1.00 93.06 85 GLN A C 1
ATOM 723 O O . GLN A 1 85 ? -12.471 -1.600 10.755 1.00 93.06 85 GLN A O 1
ATOM 728 N N . MET A 1 86 ? -10.251 -1.796 10.505 1.00 90.19 86 MET A N 1
ATOM 729 C CA . MET A 1 86 ? -10.064 -2.624 11.701 1.00 90.19 86 MET A CA 1
ATOM 730 C C . MET A 1 86 ? -10.422 -1.888 12.997 1.00 90.19 86 MET A C 1
ATOM 732 O O . MET A 1 86 ? -10.976 -2.506 13.905 1.00 90.19 86 MET A O 1
ATOM 736 N N . ARG A 1 87 ? -10.184 -0.573 13.077 1.00 89.88 87 ARG A N 1
ATOM 737 C CA . ARG A 1 87 ? -10.636 0.268 14.199 1.00 89.88 87 ARG A CA 1
ATOM 738 C C . ARG A 1 87 ? -12.153 0.250 14.340 1.00 89.88 87 ARG A C 1
ATOM 740 O O . ARG A 1 87 ? -12.665 -0.026 15.422 1.00 89.88 87 ARG A O 1
ATOM 747 N N . PHE A 1 88 ? -12.873 0.490 13.245 1.00 90.25 88 PHE A N 1
ATOM 748 C CA . PHE A 1 88 ? -14.334 0.492 13.274 1.00 90.25 88 PHE A CA 1
ATOM 749 C C . PHE A 1 88 ? -14.922 -0.908 13.475 1.00 90.25 88 PHE A C 1
ATOM 751 O O . PHE A 1 88 ? -15.924 -1.033 14.165 1.00 90.25 88 PHE A O 1
ATOM 758 N N . VAL A 1 89 ? -14.278 -1.966 12.975 1.00 88.94 89 VAL A N 1
ATOM 759 C CA . VAL A 1 89 ? -14.652 -3.358 13.291 1.00 88.94 89 VAL A CA 1
ATOM 760 C C . VAL A 1 89 ? -14.501 -3.649 14.787 1.00 88.94 89 VAL A C 1
ATOM 762 O O . VAL A 1 89 ? -15.382 -4.258 15.390 1.00 88.94 89 VAL A O 1
ATOM 765 N N . GLY A 1 90 ? -13.402 -3.205 15.405 1.00 85.31 90 GLY A N 1
ATOM 766 C CA . GLY A 1 90 ? -13.202 -3.332 16.848 1.00 85.31 90 GLY A CA 1
ATOM 767 C C . GLY A 1 90 ? -14.284 -2.595 17.641 1.00 85.31 90 GLY A C 1
ATOM 768 O O . GLY A 1 90 ? -14.873 -3.163 18.559 1.00 85.31 90 GLY A O 1
ATOM 769 N N . LEU A 1 91 ? -14.597 -1.354 17.257 1.00 86.62 91 LEU A N 1
ATOM 770 C CA . LEU A 1 91 ? -15.654 -0.557 17.890 1.00 86.62 91 LEU A CA 1
ATOM 771 C C . LEU A 1 91 ? -17.044 -1.177 17.718 1.00 86.62 91 LEU A C 1
ATOM 773 O O . LEU A 1 91 ? -17.790 -1.258 18.688 1.00 86.62 91 LEU A O 1
ATOM 777 N N . GLU A 1 92 ? -17.375 -1.664 16.522 1.00 87.75 92 GLU A N 1
ATOM 778 C CA . GLU A 1 92 ? -18.641 -2.340 16.225 1.00 87.75 92 GLU A CA 1
ATOM 779 C C . GLU A 1 92 ? -18.843 -3.551 17.139 1.00 87.75 92 GLU A C 1
ATOM 781 O O . GLU A 1 92 ? -19.888 -3.667 17.775 1.00 87.75 92 GLU A O 1
ATOM 786 N N . LYS A 1 93 ? -17.822 -4.411 17.277 1.00 83.06 93 LYS A N 1
ATOM 787 C CA . LYS A 1 93 ? -17.877 -5.574 18.176 1.00 83.06 93 LYS A CA 1
ATOM 788 C C . LYS A 1 93 ? -18.132 -5.169 19.626 1.00 83.06 93 LYS A C 1
ATOM 790 O O . LYS A 1 93 ? -18.982 -5.773 20.274 1.00 83.06 93 LYS A O 1
ATOM 795 N N . ASN A 1 94 ? -17.439 -4.142 20.120 1.00 82.44 94 ASN A N 1
ATOM 796 C CA . ASN A 1 94 ? -17.625 -3.653 21.489 1.00 82.44 94 ASN A CA 1
ATOM 797 C C . ASN A 1 94 ? -19.020 -3.033 21.696 1.00 82.44 94 ASN A C 1
ATOM 799 O O . ASN A 1 94 ? -19.643 -3.276 22.725 1.00 82.44 94 ASN A O 1
ATOM 803 N N . CYS A 1 95 ? -19.553 -2.301 20.713 1.00 83.81 95 CYS A N 1
ATOM 804 C CA . CYS A 1 95 ? -20.913 -1.756 20.778 1.00 83.81 95 CYS A CA 1
ATOM 805 C C . CYS A 1 95 ? -21.971 -2.868 20.794 1.00 83.81 95 CYS A C 1
ATOM 807 O O . CYS A 1 95 ? -22.878 -2.836 21.617 1.00 83.81 95 CYS A O 1
ATOM 809 N N . ILE A 1 96 ? -21.841 -3.877 19.924 1.00 84.06 96 ILE A N 1
ATOM 810 C CA . ILE A 1 96 ? -22.743 -5.041 19.882 1.00 84.06 96 ILE A CA 1
ATOM 811 C C . ILE A 1 96 ? -22.668 -5.813 21.203 1.00 84.06 96 ILE A C 1
ATOM 813 O O . ILE A 1 96 ? -23.698 -6.125 21.793 1.00 84.06 96 ILE A O 1
ATOM 817 N N . SER A 1 97 ? -21.460 -6.081 21.697 1.00 77.62 97 SER A N 1
ATOM 818 C CA . SER A 1 97 ? -21.248 -6.741 22.987 1.00 77.62 97 SER A CA 1
ATOM 819 C C . SER A 1 97 ? -21.937 -5.996 24.129 1.00 77.62 97 SER A C 1
ATOM 821 O O . SER A 1 97 ? -22.619 -6.630 24.930 1.00 77.62 97 SER A O 1
ATOM 823 N N . HIS A 1 98 ? -21.845 -4.665 24.150 1.00 77.50 98 HIS A N 1
ATOM 824 C CA . HIS A 1 98 ? -22.498 -3.833 25.154 1.00 77.50 98 HIS A CA 1
ATOM 825 C C . HIS A 1 98 ? -24.032 -3.794 25.008 1.00 77.50 98 HIS A C 1
ATOM 827 O O . HIS A 1 98 ? -24.740 -3.830 26.007 1.00 77.50 98 HIS A O 1
ATOM 833 N N . ILE A 1 99 ? -24.566 -3.736 23.782 1.00 80.19 99 ILE A N 1
ATOM 834 C CA . ILE A 1 99 ? -26.020 -3.739 23.517 1.00 80.19 99 ILE A CA 1
ATOM 835 C C . ILE A 1 99 ? -26.656 -5.068 23.938 1.00 80.19 99 ILE A C 1
ATOM 837 O O . ILE A 1 99 ? -27.732 -5.081 24.529 1.00 80.19 99 ILE A O 1
ATOM 841 N N . PHE A 1 100 ? -26.001 -6.187 23.625 1.00 77.06 100 PHE A N 1
ATOM 842 C CA . PHE A 1 100 ? -26.546 -7.529 23.842 1.00 77.06 100 PHE A CA 1
ATOM 843 C C . PHE A 1 100 ? -26.020 -8.208 25.118 1.00 77.06 100 PHE A C 1
ATOM 845 O O . PHE A 1 100 ? -26.328 -9.376 25.348 1.00 77.06 100 PHE A O 1
ATOM 852 N N . ASN A 1 101 ? -25.221 -7.515 25.941 1.00 70.38 101 ASN A N 1
ATOM 853 C CA . ASN A 1 101 ? -24.521 -8.078 27.107 1.00 70.38 101 ASN A CA 1
ATOM 854 C C . ASN A 1 101 ? -23.743 -9.379 26.794 1.00 70.38 101 ASN A C 1
ATOM 856 O O . ASN A 1 101 ? -23.649 -10.290 27.620 1.00 70.38 101 ASN A O 1
ATOM 860 N N . ILE A 1 102 ? -23.175 -9.483 25.589 1.00 65.12 102 ILE A N 1
ATOM 861 C CA . ILE A 1 102 ? -22.414 -10.661 25.147 1.00 65.12 102 ILE A CA 1
ATOM 862 C C . ILE A 1 102 ? -20.976 -10.520 25.639 1.00 65.12 102 ILE A C 1
ATOM 864 O O . ILE A 1 102 ? -20.298 -9.563 25.269 1.00 65.12 102 ILE A O 1
ATOM 868 N N . LYS A 1 103 ? -20.473 -11.484 26.419 1.00 58.06 103 LYS A N 1
ATOM 869 C CA . LYS A 1 103 ? -19.053 -11.527 26.803 1.00 58.06 103 LYS A CA 1
ATOM 870 C C . LYS A 1 103 ? -18.180 -11.759 25.569 1.00 58.06 103 LYS A C 1
ATOM 872 O O . LYS A 1 103 ? -18.242 -12.825 24.959 1.00 58.06 103 LYS A O 1
ATOM 877 N N . ILE A 1 104 ? -17.347 -10.780 25.222 1.00 58.00 104 ILE A N 1
ATOM 878 C CA . ILE A 1 104 ? -16.187 -11.015 24.358 1.00 58.00 104 ILE A CA 1
ATOM 879 C C . ILE A 1 104 ? -15.143 -11.710 25.240 1.00 58.00 104 ILE A C 1
ATOM 881 O O . ILE A 1 104 ? -14.913 -11.293 26.371 1.00 58.00 104 ILE A O 1
ATOM 885 N N . LYS A 1 105 ? -14.599 -12.831 24.759 1.00 48.03 105 LYS A N 1
ATOM 886 C CA . LYS A 1 105 ? -13.680 -13.715 25.494 1.00 48.03 105 LYS A CA 1
ATOM 887 C C . LYS A 1 105 ? -12.587 -12.905 26.229 1.00 48.03 105 LYS A C 1
ATOM 889 O O . LYS A 1 105 ? -11.971 -12.033 25.628 1.00 48.03 105 LYS A O 1
ATOM 894 N N . ASP A 1 106 ? -12.395 -13.223 27.510 1.00 46.16 106 ASP A N 1
ATOM 895 C CA . ASP A 1 106 ? -11.385 -12.715 28.460 1.00 46.16 106 ASP A CA 1
ATOM 896 C C . ASP A 1 106 ? -11.426 -11.243 28.929 1.00 46.16 106 ASP A C 1
ATOM 898 O O . ASP A 1 106 ? -10.674 -10.913 29.843 1.00 46.16 106 ASP A O 1
ATOM 902 N N . ASP A 1 107 ? -12.343 -10.388 28.456 1.00 43.94 107 ASP A N 1
ATOM 903 C CA . ASP A 1 107 ? -12.570 -9.055 29.055 1.00 43.94 107 ASP A CA 1
ATOM 904 C C . ASP A 1 107 ? -13.946 -9.013 29.744 1.00 43.94 107 ASP A C 1
ATOM 906 O O . ASP A 1 107 ? -15.008 -9.105 29.118 1.00 43.94 107 ASP A O 1
ATOM 910 N N . VAL A 1 108 ? -13.945 -8.914 31.076 1.00 42.59 108 VAL A N 1
ATOM 911 C CA . VAL A 1 108 ? -15.167 -8.703 31.861 1.00 42.59 108 VAL A CA 1
ATOM 912 C C . VAL A 1 108 ? -15.731 -7.330 31.493 1.00 42.59 108 VAL A C 1
ATOM 914 O O . VAL A 1 108 ? -15.051 -6.315 31.602 1.00 42.59 108 VAL A O 1
ATOM 917 N N . ILE A 1 109 ? -16.982 -7.324 31.030 1.00 49.84 109 ILE A N 1
ATOM 918 C CA . ILE A 1 109 ? -17.728 -6.142 30.595 1.00 49.84 109 ILE A CA 1
ATOM 919 C C . ILE A 1 109 ? -17.889 -5.178 31.779 1.00 49.84 109 ILE A C 1
ATOM 921 O O . ILE A 1 109 ? -18.831 -5.287 32.559 1.00 49.84 109 ILE A O 1
ATOM 925 N N . GLU A 1 110 ? -16.994 -4.206 31.906 1.00 51.22 110 GLU A N 1
ATOM 926 C CA . GLU A 1 110 ? -17.299 -2.964 32.613 1.00 51.22 110 GLU A CA 1
ATOM 927 C C . GLU A 1 110 ? -17.733 -1.904 31.595 1.00 51.22 110 GLU A C 1
ATOM 929 O O . GLU A 1 110 ? -17.113 -1.768 30.544 1.00 51.22 110 GLU A O 1
ATOM 934 N N . LYS A 1 111 ? -18.750 -1.086 31.900 1.00 50.34 111 LYS A N 1
ATOM 935 C CA . LYS A 1 111 ? -19.114 0.114 31.107 1.00 50.34 111 LYS A CA 1
ATOM 936 C C . LYS A 1 111 ? -17.909 1.043 30.845 1.00 50.34 111 LYS A C 1
ATOM 938 O O . LYS A 1 111 ? -17.841 1.698 29.804 1.00 50.34 111 LYS A O 1
ATOM 943 N N . SER A 1 112 ? -16.929 1.041 31.755 1.00 53.16 112 SER A N 1
ATOM 944 C CA . SER A 1 112 ? -15.633 1.725 31.624 1.00 53.16 112 SER A CA 1
ATOM 945 C C . SER A 1 112 ? -14.834 1.261 30.389 1.00 53.16 112 SER A C 1
ATOM 947 O O . SER A 1 112 ? -14.050 2.033 29.830 1.00 53.16 112 SER A O 1
ATOM 949 N N . SER A 1 113 ? -15.070 0.033 29.910 1.00 70.19 113 SER A N 1
ATOM 950 C CA . SER A 1 113 ? -14.381 -0.570 28.767 1.00 70.19 113 SER A CA 1
ATOM 951 C C . SER A 1 113 ? -14.789 0.056 27.431 1.00 70.19 113 SER A C 1
ATOM 953 O O . SER A 1 113 ? -13.906 0.386 26.641 1.00 70.19 113 SER A O 1
ATOM 955 N N . LEU A 1 114 ? -16.080 0.320 27.174 1.00 77.06 114 LEU A N 1
ATOM 956 C CA . LEU A 1 114 ? -16.523 0.860 25.879 1.00 77.06 114 LEU A CA 1
ATOM 957 C C . LEU A 1 114 ? -16.038 2.298 25.676 1.00 77.06 114 LEU A C 1
ATOM 959 O O . LEU A 1 114 ? -15.484 2.613 24.625 1.00 77.06 114 LEU A O 1
ATOM 963 N N . GLN A 1 115 ? -16.175 3.159 26.687 1.00 79.69 115 GLN A N 1
ATOM 964 C CA . GLN A 1 115 ? -15.669 4.535 26.620 1.00 79.69 115 GLN A CA 1
ATOM 965 C C . GLN A 1 115 ? -14.151 4.571 26.421 1.00 79.69 115 GLN A C 1
ATOM 967 O O . GLN A 1 115 ? -13.647 5.361 25.620 1.00 79.69 115 GLN A O 1
ATOM 972 N N . LYS A 1 116 ? -13.416 3.670 27.085 1.00 81.25 116 LYS A N 1
ATOM 973 C CA . LYS A 1 116 ? -11.972 3.521 26.896 1.00 81.25 116 LYS A CA 1
ATOM 974 C C . LYS A 1 116 ? -11.632 3.087 25.468 1.00 81.25 116 LYS A C 1
ATOM 976 O O . LYS A 1 116 ? -10.761 3.695 24.855 1.00 81.25 116 LYS A O 1
ATOM 981 N N . LYS A 1 117 ? -12.360 2.125 24.893 1.00 81.69 117 LYS A N 1
ATOM 982 C CA . LYS A 1 117 ? -12.172 1.689 23.495 1.00 81.69 117 LYS A CA 1
ATOM 983 C C . LYS A 1 117 ? -12.548 2.781 22.493 1.00 81.69 117 LYS A C 1
ATOM 985 O O . LYS A 1 117 ? -11.851 2.947 21.498 1.00 81.69 117 LYS A O 1
ATOM 990 N N . ILE A 1 118 ? -13.601 3.560 22.753 1.00 85.06 118 ILE A N 1
ATOM 991 C CA . ILE A 1 118 ? -13.959 4.734 21.942 1.00 85.06 118 ILE A CA 1
ATOM 992 C C . ILE A 1 118 ? -12.826 5.755 21.985 1.00 85.06 118 ILE A C 1
ATOM 994 O O . ILE A 1 118 ? -12.388 6.220 20.936 1.00 85.06 118 ILE A O 1
ATOM 998 N N . LYS A 1 119 ? -12.296 6.071 23.168 1.00 85.31 119 LYS A N 1
ATOM 999 C CA . LYS A 1 119 ? -11.152 6.974 23.286 1.00 85.31 119 LYS A CA 1
ATOM 1000 C C . LYS A 1 119 ? -9.955 6.447 22.495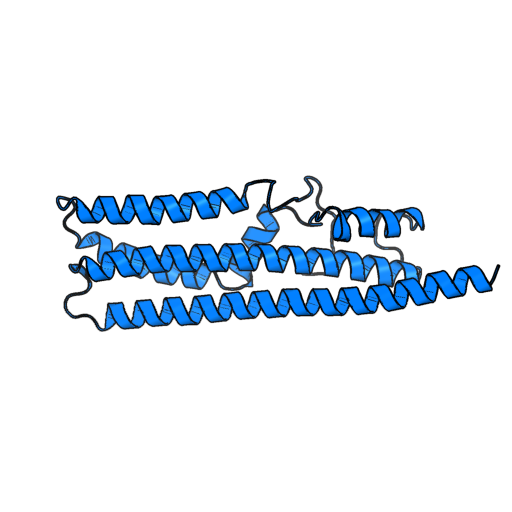 1.00 85.31 119 LYS A C 1
ATOM 1002 O O . LYS A 1 119 ? -9.445 7.137 21.623 1.00 85.31 119 LYS A O 1
ATOM 1007 N N . GLU A 1 120 ? -9.572 5.199 22.707 1.00 83.12 120 GLU A N 1
ATOM 1008 C CA . GLU A 1 120 ? -8.394 4.615 22.069 1.00 83.12 120 GLU A CA 1
ATOM 1009 C C . GLU A 1 120 ? -8.531 4.496 20.543 1.00 83.12 120 GLU A C 1
ATOM 1011 O O . GLU A 1 120 ? -7.639 4.900 19.792 1.00 83.12 120 GLU A O 1
ATOM 1016 N N . TYR A 1 121 ? -9.645 3.943 20.062 1.00 84.69 121 TYR A N 1
ATOM 1017 C CA . TYR A 1 121 ? -9.822 3.640 18.646 1.00 84.69 121 TYR A CA 1
ATOM 1018 C C . TYR A 1 121 ? -10.473 4.763 17.870 1.00 84.69 121 TYR A C 1
ATOM 1020 O O . TYR A 1 121 ? -10.203 4.852 16.685 1.00 84.69 121 TYR A O 1
ATOM 1028 N N . HIS A 1 122 ? -11.307 5.620 18.449 1.00 85.31 122 HIS A N 1
ATOM 1029 C CA . HIS A 1 122 ? -11.925 6.731 17.720 1.00 85.31 122 HIS A CA 1
ATOM 1030 C C . HIS A 1 122 ? -11.119 8.026 17.879 1.00 85.31 122 HIS A C 1
ATOM 1032 O O . HIS A 1 122 ? -10.845 8.680 16.874 1.00 85.31 122 HIS A O 1
ATOM 1038 N N . ILE A 1 123 ? -10.700 8.364 19.105 1.00 84.44 123 ILE A N 1
ATOM 1039 C CA . ILE A 1 123 ? -10.067 9.656 19.431 1.00 84.44 123 ILE A CA 1
ATOM 1040 C C . ILE A 1 123 ? -8.545 9.608 19.268 1.00 84.44 123 ILE A C 1
ATOM 1042 O O . ILE A 1 123 ? -7.981 10.487 18.626 1.00 84.44 123 ILE A O 1
ATOM 1046 N N . ASP A 1 124 ? -7.881 8.577 19.791 1.00 83.88 124 ASP A N 1
ATOM 1047 C CA . ASP A 1 124 ? -6.414 8.475 19.815 1.00 83.88 124 ASP A CA 1
ATOM 1048 C C . ASP A 1 124 ? -5.829 7.796 18.561 1.00 83.88 124 ASP A C 1
ATOM 1050 O O . ASP A 1 124 ? -4.609 7.755 18.373 1.00 83.88 124 ASP A O 1
ATOM 1054 N N . TRP A 1 125 ? -6.702 7.304 17.675 1.00 84.62 125 TRP A N 1
ATOM 1055 C CA . TRP A 1 125 ? -6.365 6.659 16.399 1.00 84.62 125 TRP A CA 1
ATOM 1056 C C . TRP A 1 125 ? -5.496 5.398 16.520 1.00 84.62 125 TRP A C 1
ATOM 1058 O O . TRP A 1 125 ? -4.754 5.066 15.594 1.00 84.62 125 TRP A O 1
ATOM 1068 N N . TYR A 1 126 ? -5.608 4.649 17.621 1.00 85.19 126 TYR A N 1
ATOM 1069 C CA . TYR A 1 126 ? -4.901 3.376 17.758 1.00 85.19 126 TYR A CA 1
ATOM 1070 C C . TYR A 1 126 ? -5.550 2.264 16.937 1.00 85.19 126 TYR A C 1
ATOM 1072 O O . TYR A 1 126 ? -6.760 2.060 16.975 1.00 85.19 126 TYR A O 1
ATOM 1080 N N . SER A 1 127 ? -4.722 1.500 16.231 1.00 82.88 127 SER A N 1
ATOM 1081 C CA 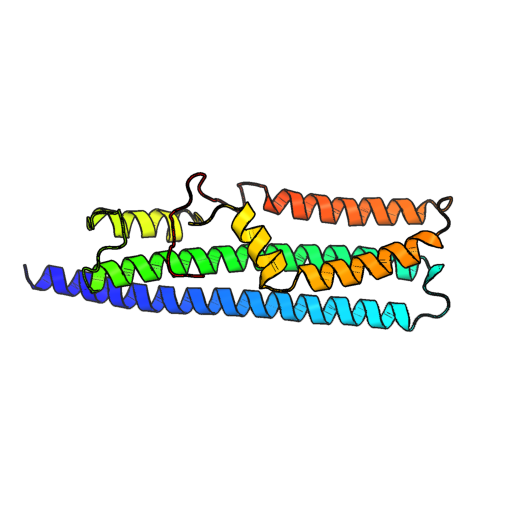. SER A 1 127 ? -5.110 0.236 15.613 1.00 82.88 127 SER A CA 1
ATOM 1082 C C . SER A 1 127 ? -5.179 -0.888 16.654 1.00 82.88 127 SER A C 1
ATOM 1084 O O . SER A 1 127 ? -4.232 -1.028 17.438 1.00 82.88 127 SER A O 1
ATOM 1086 N N . PRO A 1 128 ? -6.214 -1.751 16.617 1.00 82.25 128 PRO A N 1
ATOM 1087 C CA . PRO A 1 128 ? -6.255 -2.962 17.437 1.00 82.25 128 PRO A CA 1
ATOM 1088 C C . PRO A 1 128 ? -5.275 -4.046 16.949 1.00 82.25 128 PRO A C 1
ATOM 1090 O O . PRO A 1 128 ? -4.969 -4.983 17.681 1.00 82.25 128 PRO A O 1
ATOM 1093 N N . LEU A 1 129 ? -4.764 -3.928 15.717 1.00 84.56 129 LEU A N 1
ATOM 1094 C CA . LEU A 1 129 ? -3.796 -4.861 15.142 1.00 84.56 129 LEU A CA 1
ATOM 1095 C C . LEU A 1 129 ? -2.372 -4.309 15.167 1.00 84.56 129 LEU A C 1
ATOM 1097 O O . LEU A 1 129 ? -2.146 -3.115 14.956 1.00 84.56 129 LEU A O 1
ATOM 1101 N N . LYS A 1 130 ? -1.404 -5.225 15.276 1.00 85.50 130 LYS A N 1
ATOM 1102 C CA . LYS A 1 130 ? 0.012 -4.948 15.016 1.00 85.50 130 LYS A CA 1
ATOM 1103 C C . LYS A 1 130 ? 0.226 -4.509 13.567 1.00 85.50 130 LYS A C 1
ATOM 1105 O O . LYS A 1 130 ? -0.342 -5.079 12.632 1.00 85.50 130 LYS A O 1
ATOM 1110 N N . ARG A 1 131 ? 1.142 -3.559 13.371 1.00 84.81 131 ARG A N 1
ATOM 1111 C CA . ARG A 1 131 ? 1.481 -2.991 12.056 1.00 84.81 131 ARG A CA 1
ATOM 1112 C C . ARG A 1 131 ? 1.881 -4.052 11.029 1.00 84.81 131 ARG A C 1
ATOM 1114 O O . ARG A 1 131 ? 1.401 -4.021 9.903 1.00 84.81 131 ARG A O 1
ATOM 1121 N N . GLN A 1 132 ? 2.708 -5.019 11.427 1.00 87.00 132 GLN A N 1
ATOM 1122 C CA . GLN A 1 132 ? 3.155 -6.104 10.543 1.00 87.00 132 GLN A CA 1
ATOM 1123 C C . GLN A 1 132 ? 1.977 -6.908 9.979 1.00 87.00 132 GLN A C 1
ATOM 1125 O O . GLN A 1 132 ? 1.962 -7.225 8.795 1.00 87.00 132 GLN A O 1
ATOM 1130 N N . LYS A 1 133 ? 0.948 -7.170 10.795 1.00 89.12 133 LYS A N 1
ATOM 1131 C CA . LYS A 1 133 ? -0.248 -7.903 10.365 1.00 89.12 133 LYS A CA 1
ATOM 1132 C C . LYS A 1 133 ? -1.086 -7.100 9.372 1.00 89.12 133 LYS A C 1
ATOM 1134 O O . LYS A 1 133 ? -1.630 -7.680 8.439 1.00 89.12 133 LYS A O 1
ATOM 1139 N N . ILE A 1 134 ? -1.156 -5.778 9.539 1.00 90.31 134 ILE A N 1
ATOM 1140 C CA . ILE A 1 134 ? -1.818 -4.868 8.589 1.00 90.31 134 ILE A CA 1
ATOM 1141 C C . ILE A 1 134 ? -1.105 -4.906 7.238 1.00 90.31 134 ILE A C 1
ATOM 1143 O O . ILE A 1 134 ? -1.734 -5.210 6.228 1.00 90.31 134 ILE A O 1
ATOM 1147 N N . VAL A 1 135 ? 0.212 -4.676 7.238 1.00 91.75 135 VAL A N 1
ATOM 1148 C CA . VAL A 1 135 ? 1.054 -4.720 6.031 1.00 91.75 135 VAL A CA 1
ATOM 1149 C C . VAL A 1 135 ? 0.907 -6.063 5.331 1.00 91.75 135 VAL A C 1
ATOM 1151 O O . VAL A 1 135 ? 0.631 -6.108 4.137 1.00 91.75 135 VAL A O 1
ATOM 1154 N N . TRP A 1 136 ? 1.021 -7.158 6.083 1.00 92.88 136 TRP A N 1
ATOM 1155 C CA . TRP A 1 136 ? 0.913 -8.507 5.546 1.00 92.88 136 TRP A CA 1
ATOM 1156 C C . TRP A 1 136 ? -0.458 -8.780 4.927 1.00 92.88 136 TRP A C 1
ATOM 1158 O O . TRP A 1 136 ? -0.539 -9.305 3.818 1.00 92.88 136 TRP A O 1
ATOM 1168 N N . LYS A 1 137 ? -1.548 -8.395 5.602 1.00 92.19 137 LYS A N 1
ATOM 1169 C CA . LYS A 1 137 ? -2.901 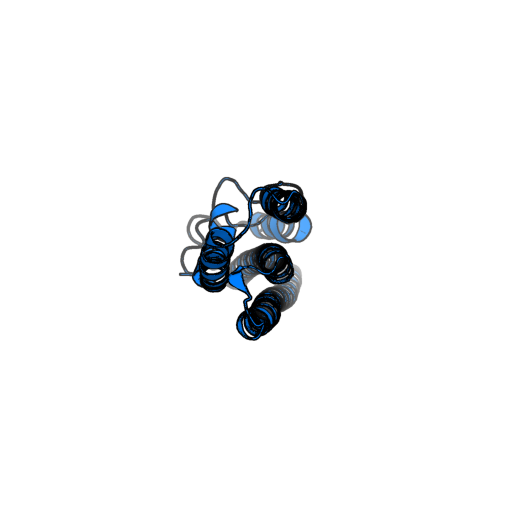-8.588 5.069 1.00 92.19 137 LYS A CA 1
ATOM 1170 C C . LYS A 1 137 ? -3.145 -7.763 3.809 1.00 92.19 137 LYS A C 1
ATOM 1172 O O . LYS A 1 137 ? -3.704 -8.300 2.859 1.00 92.19 137 LYS A O 1
ATOM 1177 N N . VAL A 1 138 ? -2.705 -6.508 3.760 1.00 93.31 138 VAL A N 1
ATOM 1178 C CA . VAL A 1 138 ? -2.842 -5.674 2.553 1.00 93.31 138 VAL A CA 1
ATOM 1179 C C . VAL A 1 138 ? -1.995 -6.214 1.406 1.00 93.31 138 VAL A C 1
ATOM 1181 O O . VAL A 1 138 ? -2.456 -6.254 0.269 1.00 93.31 138 VAL A O 1
ATOM 1184 N N . LEU A 1 139 ? -0.794 -6.706 1.700 1.00 93.94 139 LEU A N 1
ATOM 1185 C CA . LEU A 1 139 ? 0.091 -7.270 0.690 1.00 93.94 139 LEU A CA 1
ATOM 1186 C C . LEU A 1 139 ? -0.483 -8.566 0.091 1.00 93.94 139 LEU A C 1
ATOM 1188 O O . LEU A 1 139 ? -0.620 -8.666 -1.127 1.00 93.94 139 LEU A O 1
ATOM 1192 N N . TRP A 1 140 ? -0.867 -9.530 0.934 1.00 93.38 140 TRP A N 1
ATOM 1193 C CA . TRP A 1 140 ? -1.285 -10.867 0.496 1.00 93.38 140 TRP A CA 1
ATOM 1194 C C . TRP A 1 140 ? -2.776 -10.993 0.196 1.00 93.38 140 TRP A C 1
ATOM 1196 O O . TRP A 1 140 ? -3.145 -11.517 -0.850 1.00 93.38 140 TRP A O 1
ATOM 1206 N N . ARG A 1 141 ? -3.653 -10.533 1.097 1.00 89.25 141 ARG A N 1
ATOM 1207 C CA . ARG A 1 141 ? -5.106 -10.746 0.960 1.00 89.25 141 ARG A CA 1
ATOM 1208 C C . ARG A 1 141 ? -5.767 -9.749 0.009 1.00 89.25 141 ARG A C 1
ATOM 1210 O O . ARG A 1 141 ? -6.792 -10.076 -0.573 1.00 89.25 141 ARG A O 1
ATOM 1217 N N . HIS A 1 142 ? -5.186 -8.562 -0.166 1.00 88.75 142 HIS A N 1
ATOM 1218 C CA . HIS A 1 142 ? -5.727 -7.522 -1.051 1.00 88.75 142 HIS A CA 1
ATOM 1219 C C . HIS A 1 142 ? -5.005 -7.427 -2.405 1.00 88.75 142 HIS A C 1
ATOM 1221 O O . HIS A 1 142 ? -5.178 -6.449 -3.120 1.00 88.75 142 HIS A O 1
ATOM 1227 N N . GLY A 1 143 ? -4.201 -8.431 -2.777 1.00 89.00 143 GLY A N 1
ATOM 1228 C CA . GLY A 1 143 ? -3.671 -8.579 -4.140 1.00 89.00 143 GLY A CA 1
ATOM 1229 C C . GLY A 1 143 ? -2.499 -7.665 -4.521 1.00 89.00 143 GLY A C 1
ATOM 1230 O O . GLY A 1 143 ? -1.981 -7.785 -5.632 1.00 89.00 143 GLY A O 1
ATOM 1231 N N . PHE A 1 144 ? -2.023 -6.791 -3.624 1.00 94.06 144 PHE A N 1
ATOM 1232 C CA . PHE A 1 144 ? -0.881 -5.907 -3.902 1.00 94.06 144 PHE A CA 1
ATOM 1233 C C . PHE A 1 144 ? 0.417 -6.672 -4.191 1.00 94.06 144 PHE A C 1
ATOM 1235 O O . PHE A 1 144 ? 1.243 -6.177 -4.958 1.00 94.06 144 PHE A O 1
ATOM 1242 N N . LEU A 1 145 ? 0.588 -7.875 -3.631 1.00 94.62 145 LEU A N 1
ATOM 1243 C CA . LEU A 1 145 ? 1.730 -8.739 -3.927 1.00 94.62 145 LEU A CA 1
ATOM 1244 C C . LEU A 1 145 ? 1.765 -9.164 -5.397 1.00 94.62 145 LEU A C 1
ATOM 1246 O O . LEU A 1 145 ? 2.826 -9.128 -6.009 1.00 94.62 145 LEU A O 1
ATOM 1250 N N . GLY A 1 146 ? 0.617 -9.528 -5.974 1.00 94.50 146 GLY A N 1
ATOM 1251 C CA . GLY A 1 146 ? 0.542 -9.927 -7.381 1.00 94.50 146 GLY A CA 1
ATOM 1252 C C . GLY A 1 146 ? 0.969 -8.792 -8.312 1.00 94.50 146 GLY A C 1
ATOM 1253 O O . GLY A 1 146 ? 1.770 -9.004 -9.219 1.00 94.50 146 GLY A O 1
ATOM 1254 N N . LEU A 1 147 ? 0.511 -7.567 -8.024 1.00 94.81 147 LEU A N 1
ATOM 1255 C CA . LEU A 1 147 ? 0.942 -6.363 -8.740 1.00 94.81 147 LEU A CA 1
ATOM 1256 C C . LEU A 1 147 ? 2.445 -6.105 -8.590 1.00 94.81 147 LEU A C 1
ATOM 1258 O O . LEU A 1 147 ? 3.112 -5.809 -9.578 1.00 94.81 147 LEU A O 1
ATOM 1262 N N . LEU A 1 148 ? 2.984 -6.244 -7.375 1.00 95.69 148 LEU A N 1
ATOM 1263 C CA . LEU A 1 148 ? 4.412 -6.056 -7.124 1.00 95.69 148 LEU A CA 1
ATOM 1264 C C . LEU A 1 148 ? 5.253 -7.068 -7.907 1.00 95.69 148 LEU A C 1
ATOM 1266 O O . LEU A 1 148 ? 6.212 -6.678 -8.563 1.00 95.69 148 LEU A O 1
ATOM 1270 N N . ILE A 1 149 ? 4.881 -8.351 -7.870 1.00 96.06 149 ILE A N 1
ATOM 1271 C CA . ILE A 1 149 ? 5.580 -9.413 -8.603 1.00 96.06 149 ILE A CA 1
ATOM 1272 C C . ILE A 1 149 ? 5.571 -9.113 -10.103 1.00 96.06 149 ILE A C 1
ATOM 1274 O O . ILE A 1 149 ? 6.621 -9.190 -10.734 1.00 96.06 149 ILE A O 1
ATOM 1278 N N . ALA A 1 150 ? 4.426 -8.717 -10.666 1.00 94.38 150 ALA A N 1
ATOM 1279 C CA . ALA A 1 150 ? 4.332 -8.369 -12.081 1.00 94.38 150 ALA A CA 1
ATOM 1280 C C . ALA A 1 150 ? 5.284 -7.220 -12.458 1.00 94.38 150 ALA A C 1
ATOM 1282 O O . ALA A 1 150 ? 6.017 -7.332 -13.439 1.00 94.38 150 ALA A O 1
ATOM 1283 N N . ILE A 1 151 ? 5.328 -6.152 -11.651 1.00 95.38 151 ILE A N 1
ATOM 1284 C CA . ILE A 1 151 ? 6.257 -5.033 -11.863 1.00 95.38 151 ILE A CA 1
ATOM 1285 C C . ILE A 1 151 ? 7.708 -5.511 -11.769 1.00 95.38 151 ILE A C 1
ATOM 1287 O O . ILE A 1 151 ? 8.501 -5.208 -12.654 1.00 95.38 151 ILE A O 1
ATOM 1291 N N . LEU A 1 152 ? 8.059 -6.273 -10.728 1.00 95.69 152 LEU A N 1
ATOM 1292 C CA . LEU A 1 152 ? 9.432 -6.727 -10.495 1.00 95.69 152 LEU A CA 1
ATOM 1293 C C . LEU A 1 152 ? 9.938 -7.662 -11.595 1.00 95.69 152 LEU A C 1
ATOM 1295 O O . LEU A 1 152 ? 11.098 -7.556 -11.973 1.00 95.69 152 LEU A O 1
ATOM 1299 N N . VAL A 1 153 ? 9.089 -8.532 -12.147 1.00 95.81 153 VAL A N 1
ATOM 1300 C CA . VAL A 1 153 ? 9.471 -9.412 -13.263 1.00 95.81 153 VAL A CA 1
ATOM 1301 C C . VAL A 1 153 ? 9.858 -8.591 -14.494 1.00 95.81 153 VAL A C 1
ATOM 1303 O O . VAL A 1 153 ? 10.934 -8.807 -15.052 1.00 95.81 153 VAL A O 1
ATOM 1306 N N . VAL A 1 154 ? 9.029 -7.619 -14.891 1.00 94.81 154 VAL A N 1
ATOM 1307 C CA . VAL A 1 154 ? 9.327 -6.755 -16.048 1.00 94.81 154 VAL A CA 1
ATOM 1308 C C . VAL A 1 154 ? 10.524 -5.849 -15.752 1.00 94.81 154 VAL A C 1
ATOM 1310 O O . VAL A 1 154 ? 11.406 -5.699 -16.593 1.00 94.81 154 VAL A O 1
ATOM 1313 N N . TRP A 1 155 ? 10.606 -5.308 -14.535 1.00 95.06 155 TRP A N 1
ATOM 1314 C CA . TRP A 1 155 ? 11.725 -4.484 -14.081 1.00 95.06 155 TRP A CA 1
ATOM 1315 C C . TRP A 1 155 ? 13.052 -5.242 -14.142 1.00 95.06 155 TRP A C 1
ATOM 1317 O O . TRP A 1 155 ? 14.018 -4.736 -14.706 1.00 95.06 155 TRP A O 1
ATOM 1327 N N . SER A 1 156 ? 13.101 -6.474 -13.626 1.00 94.75 156 SER A N 1
ATOM 1328 C CA . SER A 1 156 ? 14.303 -7.313 -13.658 1.00 94.75 156 SER A CA 1
ATOM 1329 C C . SER A 1 156 ? 14.682 -7.746 -15.068 1.00 94.75 156 SER A C 1
ATOM 1331 O O . SER A 1 156 ? 15.866 -7.934 -15.331 1.00 94.75 156 SER A O 1
ATOM 1333 N N . TYR A 1 157 ? 13.706 -7.922 -15.962 1.00 95.12 157 TYR A N 1
ATOM 1334 C CA . TYR A 1 157 ? 13.974 -8.211 -17.366 1.00 95.12 157 TYR A CA 1
ATOM 1335 C C . TYR A 1 157 ? 14.650 -7.016 -18.049 1.00 95.12 157 TYR A C 1
ATOM 1337 O O . TYR A 1 157 ? 15.767 -7.166 -18.531 1.00 95.12 157 TYR A O 1
ATOM 1345 N N . VAL A 1 158 ? 14.033 -5.828 -17.999 1.00 93.81 158 VAL A N 1
ATOM 1346 C CA . VAL A 1 158 ? 14.570 -4.600 -18.617 1.00 93.81 158 VAL A CA 1
ATOM 1347 C C . VAL A 1 158 ? 15.930 -4.225 -18.032 1.00 93.81 158 VAL A C 1
ATOM 1349 O O . VAL A 1 158 ? 16.845 -3.896 -18.777 1.00 93.81 158 VAL A O 1
ATOM 1352 N N . ALA A 1 159 ? 16.110 -4.351 -16.713 1.00 92.81 159 ALA A N 1
ATOM 1353 C CA . ALA A 1 159 ? 17.370 -4.012 -16.054 1.00 92.81 159 ALA A CA 1
ATOM 1354 C C . ALA A 1 159 ? 18.590 -4.725 -16.666 1.00 92.81 159 ALA A C 1
ATOM 1356 O O . ALA A 1 159 ? 19.668 -4.147 -16.693 1.00 92.81 159 ALA A O 1
ATOM 1357 N N . ARG A 1 160 ? 18.434 -5.950 -17.190 1.00 94.56 160 ARG A N 1
ATOM 1358 C CA . ARG A 1 160 ? 19.541 -6.724 -17.782 1.00 94.56 160 ARG A CA 1
ATOM 1359 C C . ARG A 1 160 ? 20.103 -6.128 -19.072 1.00 94.56 160 ARG A C 1
ATOM 1361 O O . ARG A 1 160 ? 21.222 -6.479 -19.429 1.00 94.56 160 ARG A O 1
ATOM 1368 N N . PHE A 1 161 ? 19.337 -5.283 -19.755 1.00 93.19 161 PHE A N 1
ATOM 1369 C CA . PHE A 1 161 ? 19.696 -4.695 -21.047 1.00 93.19 161 PHE A CA 1
ATOM 1370 C C . PHE A 1 161 ? 20.125 -3.228 -20.931 1.00 93.19 161 PHE A C 1
ATOM 1372 O O . PHE A 1 161 ? 20.482 -2.611 -21.929 1.00 93.19 161 PHE A O 1
ATOM 1379 N N . LEU A 1 162 ? 20.111 -2.659 -19.721 1.00 91.62 162 LEU A N 1
ATOM 1380 C CA . LEU A 1 162 ? 20.500 -1.270 -19.509 1.00 91.62 162 LEU A CA 1
ATOM 1381 C C . LEU A 1 162 ? 22.016 -1.091 -19.535 1.00 91.62 162 LEU A C 1
ATOM 1383 O O . LEU A 1 162 ? 22.767 -1.869 -18.943 1.00 91.62 162 LEU A O 1
ATOM 1387 N N . ASP A 1 163 ? 22.449 0.010 -20.145 1.00 91.69 163 ASP A N 1
ATOM 1388 C CA . ASP A 1 163 ? 23.825 0.474 -20.040 1.00 91.69 163 ASP A CA 1
ATOM 1389 C C . ASP A 1 163 ? 24.058 1.147 -18.678 1.00 91.69 163 ASP A C 1
ATOM 1391 O O . ASP A 1 163 ? 23.663 2.287 -18.430 1.00 91.69 163 ASP A O 1
ATOM 1395 N N . TYR A 1 164 ? 24.723 0.431 -17.773 1.00 90.69 164 TYR A N 1
ATOM 1396 C CA . TYR A 1 164 ? 25.057 0.927 -16.437 1.00 90.69 164 TYR A CA 1
ATOM 1397 C C . TYR A 1 164 ? 26.156 1.998 -16.420 1.00 90.69 164 TYR A C 1
ATOM 1399 O O . TYR A 1 164 ? 26.410 2.580 -15.359 1.00 90.69 164 TYR A O 1
ATOM 1407 N N . CYS A 1 165 ? 26.811 2.269 -17.553 1.00 92.75 165 CYS A N 1
ATOM 1408 C CA . CYS A 1 165 ? 27.712 3.409 -17.694 1.00 92.75 165 CYS A CA 1
ATOM 1409 C C . CYS A 1 165 ? 26.950 4.733 -17.851 1.00 92.75 165 CYS A C 1
ATOM 1411 O O . CYS A 1 165 ? 27.527 5.791 -17.585 1.00 92.75 165 CYS A O 1
ATOM 1413 N N . ASP A 1 166 ? 25.664 4.698 -18.213 1.00 92.25 166 ASP A N 1
ATOM 1414 C CA . ASP A 1 166 ? 24.830 5.893 -18.280 1.00 92.25 166 ASP A CA 1
ATOM 1415 C C . ASP A 1 166 ? 24.430 6.376 -16.872 1.00 92.25 166 ASP A C 1
ATOM 1417 O O . ASP A 1 166 ? 23.764 5.691 -16.088 1.00 92.25 166 ASP A O 1
ATOM 1421 N N . ILE A 1 167 ? 24.808 7.616 -16.552 1.00 93.50 167 ILE A N 1
ATOM 1422 C CA . ILE A 1 167 ? 24.494 8.264 -15.278 1.00 93.50 167 ILE A CA 1
ATOM 1423 C C . ILE A 1 167 ? 22.984 8.422 -15.045 1.00 93.50 167 ILE A C 1
ATOM 1425 O O . ILE A 1 167 ? 22.534 8.405 -13.894 1.00 93.50 167 ILE A O 1
ATOM 1429 N N . PHE A 1 168 ? 22.176 8.538 -16.103 1.00 92.31 168 PHE A N 1
ATOM 1430 C CA . PHE A 1 168 ? 20.730 8.711 -15.977 1.00 92.31 168 PHE A CA 1
ATOM 1431 C C . PHE A 1 168 ? 20.044 7.479 -15.378 1.00 92.31 168 PHE A C 1
ATOM 1433 O O . PHE A 1 168 ? 19.094 7.639 -14.606 1.00 92.31 168 PHE A O 1
ATOM 1440 N N . VAL A 1 169 ? 20.555 6.269 -15.637 1.00 92.25 169 VAL A N 1
ATOM 1441 C CA . VAL A 1 169 ? 20.049 5.023 -15.032 1.00 92.25 169 VAL A CA 1
ATOM 1442 C C . VAL A 1 169 ? 20.109 5.111 -13.507 1.00 92.25 169 VAL A C 1
ATOM 1444 O O . VAL A 1 169 ? 19.122 4.820 -12.821 1.00 92.25 169 VAL A O 1
ATOM 1447 N N . TRP A 1 170 ? 21.240 5.586 -12.983 1.00 93.31 170 TRP A N 1
ATOM 1448 C CA . TRP A 1 170 ? 21.480 5.752 -11.551 1.00 93.31 170 TRP A CA 1
ATOM 1449 C C . TRP A 1 170 ? 20.675 6.899 -10.948 1.00 93.31 170 TRP A C 1
ATOM 1451 O O . TRP A 1 170 ? 20.109 6.738 -9.868 1.00 93.31 170 TRP A O 1
ATOM 1461 N N . ILE A 1 171 ? 20.570 8.037 -11.642 1.00 93.25 171 ILE A N 1
ATOM 1462 C CA . ILE A 1 171 ? 19.763 9.179 -11.184 1.00 93.25 171 ILE A CA 1
ATOM 1463 C C . ILE A 1 171 ? 18.295 8.769 -11.023 1.00 93.25 171 ILE A C 1
ATOM 1465 O O . ILE A 1 171 ? 17.692 9.050 -9.985 1.00 93.25 171 ILE A O 1
ATOM 1469 N N . ILE A 1 172 ? 17.726 8.066 -12.009 1.00 92.38 172 ILE A N 1
ATOM 1470 C CA . ILE A 1 172 ? 16.342 7.570 -11.956 1.00 92.38 172 ILE A CA 1
ATOM 1471 C C . ILE A 1 172 ? 16.161 6.619 -10.769 1.00 92.38 172 ILE A C 1
ATOM 1473 O O . ILE A 1 172 ? 15.218 6.781 -9.988 1.00 92.38 172 ILE A O 1
ATOM 1477 N N . LEU A 1 173 ? 17.080 5.662 -10.606 1.00 92.38 173 LEU A N 1
ATOM 1478 C CA . LEU A 1 173 ? 17.029 4.685 -9.520 1.00 92.38 173 LEU A CA 1
ATOM 1479 C C . LEU A 1 173 ? 17.112 5.358 -8.143 1.00 92.38 173 LEU A C 1
ATOM 1481 O O . LEU A 1 173 ? 16.350 5.007 -7.247 1.00 92.38 173 LEU A O 1
ATOM 1485 N N . LEU A 1 174 ? 17.995 6.343 -7.969 1.00 93.44 174 LEU A N 1
ATOM 1486 C CA . LEU A 1 174 ? 18.161 7.055 -6.701 1.00 93.44 174 LEU A CA 1
ATOM 1487 C C . LEU A 1 174 ? 16.964 7.951 -6.376 1.00 93.44 174 LEU A C 1
ATOM 1489 O O . LEU A 1 174 ? 16.476 7.922 -5.248 1.00 93.44 174 LEU A O 1
ATOM 1493 N N . LEU A 1 175 ? 16.463 8.723 -7.344 1.00 92.50 175 LEU A N 1
ATOM 1494 C CA . LEU A 1 175 ? 15.330 9.625 -7.123 1.00 92.50 175 LEU A CA 1
ATOM 1495 C C . LEU A 1 175 ? 14.054 8.848 -6.799 1.00 92.50 175 LEU A C 1
ATOM 1497 O O . LEU A 1 175 ? 13.379 9.121 -5.801 1.00 92.50 175 LEU A O 1
ATOM 1501 N N . ILE A 1 176 ? 13.722 7.862 -7.632 1.00 90.75 176 ILE A N 1
ATOM 1502 C CA . ILE A 1 176 ? 12.476 7.118 -7.474 1.00 90.75 176 ILE A CA 1
ATOM 1503 C C . ILE A 1 176 ? 12.613 6.065 -6.374 1.00 90.75 176 ILE A C 1
ATOM 1505 O O . ILE A 1 176 ? 11.733 5.967 -5.520 1.00 90.75 176 ILE A O 1
ATOM 1509 N N . GLY A 1 177 ? 13.730 5.338 -6.323 1.00 88.50 177 GLY A N 1
ATOM 1510 C CA . GLY A 1 177 ? 14.018 4.379 -5.256 1.00 88.50 177 GLY A CA 1
ATOM 1511 C C . GLY A 1 177 ? 14.100 5.046 -3.884 1.00 88.50 177 GLY A C 1
ATOM 1512 O O . GLY A 1 177 ? 13.515 4.542 -2.928 1.00 88.50 177 GLY A O 1
ATOM 1513 N N . GLY A 1 178 ? 14.719 6.226 -3.788 1.00 90.62 178 GLY A N 1
ATOM 1514 C CA . GLY A 1 178 ? 14.726 7.038 -2.570 1.00 90.62 178 GLY A CA 1
ATOM 1515 C C . GLY A 1 178 ? 13.323 7.483 -2.152 1.00 90.62 178 GLY 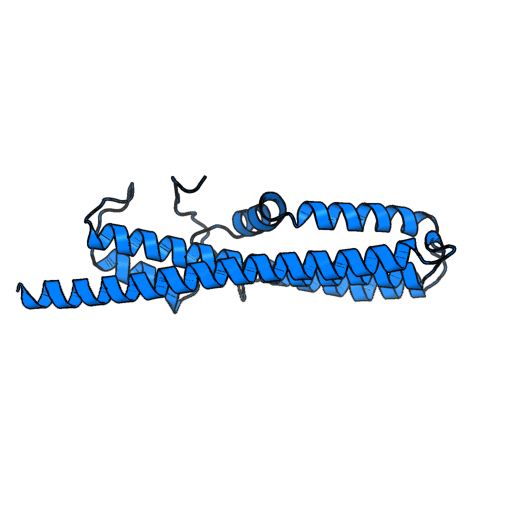A C 1
ATOM 1516 O O . GLY A 1 178 ? 12.971 7.396 -0.976 1.00 90.62 178 GLY A O 1
ATOM 1517 N N . SER A 1 179 ? 12.480 7.874 -3.113 1.00 91.31 179 SER A N 1
ATOM 1518 C CA . SER A 1 179 ? 11.075 8.222 -2.856 1.00 91.31 179 SER A CA 1
ATOM 1519 C C . SER A 1 179 ? 10.261 7.020 -2.363 1.00 91.31 179 SER A C 1
ATOM 1521 O O . SER A 1 179 ? 9.505 7.137 -1.399 1.00 91.31 179 SER A O 1
ATOM 1523 N N . VAL A 1 180 ? 10.439 5.847 -2.978 1.00 91.50 180 VAL A N 1
ATOM 1524 C CA . VAL A 1 180 ? 9.825 4.583 -2.541 1.00 91.50 180 VAL A CA 1
ATOM 1525 C C . VAL A 1 180 ? 10.290 4.222 -1.133 1.00 91.50 180 VAL A C 1
ATOM 1527 O O . VAL A 1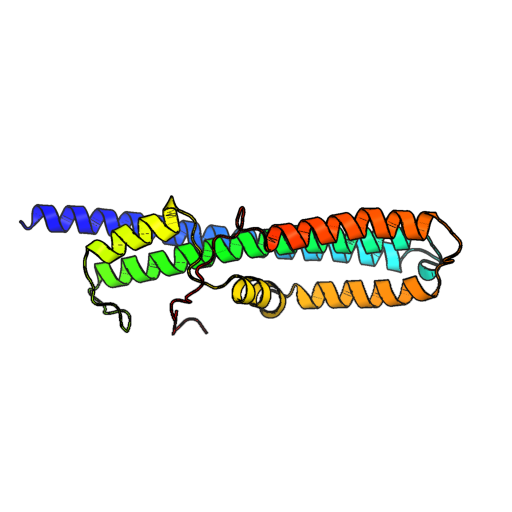 180 ? 9.462 3.910 -0.278 1.00 91.50 180 VAL A O 1
ATOM 1530 N N . PHE A 1 181 ? 11.590 4.317 -0.859 1.00 92.19 181 PHE A N 1
ATOM 1531 C CA . PHE A 1 181 ? 12.152 4.051 0.460 1.00 92.19 181 PHE A CA 1
ATOM 1532 C C . PHE A 1 181 ? 11.566 4.987 1.523 1.00 92.19 181 PHE A C 1
ATOM 1534 O O . PHE A 1 181 ? 11.084 4.509 2.548 1.00 92.19 181 PHE A O 1
ATOM 1541 N N . TYR A 1 182 ? 11.520 6.296 1.260 1.00 90.69 182 TYR A N 1
ATOM 1542 C CA . TYR A 1 182 ? 10.923 7.283 2.163 1.00 90.69 182 TYR A CA 1
ATOM 1543 C C . TYR A 1 182 ? 9.444 6.982 2.443 1.00 90.69 182 TYR A C 1
ATOM 1545 O O . TYR A 1 182 ? 8.995 7.000 3.592 1.00 90.69 182 TYR A O 1
ATOM 1553 N N . LEU A 1 183 ? 8.683 6.644 1.400 1.00 88.88 183 LEU A N 1
ATOM 1554 C CA . LEU A 1 183 ? 7.283 6.252 1.526 1.00 88.88 183 LEU A CA 1
ATOM 1555 C C . LEU A 1 183 ? 7.127 4.993 2.387 1.00 88.88 183 LEU A C 1
ATOM 1557 O O . LEU A 1 183 ? 6.322 4.987 3.321 1.00 88.88 183 LEU A O 1
ATOM 1561 N N . LEU A 1 184 ? 7.909 3.946 2.136 1.00 87.50 184 LEU A N 1
ATOM 1562 C CA . LEU A 1 184 ? 7.862 2.722 2.936 1.00 87.50 184 LEU A CA 1
ATOM 1563 C C . LEU A 1 184 ? 8.289 2.977 4.384 1.00 87.50 184 LEU A C 1
ATOM 1565 O O . LEU A 1 184 ? 7.625 2.504 5.303 1.00 87.50 184 LEU A O 1
ATOM 1569 N N . GLN A 1 185 ? 9.316 3.794 4.614 1.00 87.69 185 GLN A N 1
ATOM 1570 C CA . GLN A 1 185 ? 9.727 4.204 5.955 1.00 87.69 185 GLN A CA 1
ATOM 1571 C C . GLN A 1 185 ? 8.601 4.953 6.682 1.00 87.69 185 GLN A C 1
ATOM 1573 O O . GLN A 1 185 ? 8.367 4.706 7.866 1.00 87.69 185 GLN A O 1
ATOM 1578 N N . SER A 1 186 ? 7.842 5.801 5.979 1.00 84.00 186 SER A N 1
ATOM 1579 C CA . SER A 1 186 ? 6.698 6.520 6.557 1.00 84.00 186 SER A CA 1
ATOM 1580 C C . SER A 1 186 ? 5.608 5.583 7.091 1.00 84.00 186 SER A C 1
ATOM 1582 O O . SER A 1 186 ? 4.932 5.919 8.064 1.00 84.00 186 SER A O 1
ATOM 1584 N N . LEU A 1 187 ? 5.475 4.381 6.517 1.00 80.00 187 LEU A N 1
ATOM 1585 C CA . LEU A 1 187 ? 4.552 3.354 6.998 1.00 80.00 187 LEU A CA 1
ATOM 1586 C C . LEU A 1 187 ? 4.994 2.784 8.353 1.00 80.00 187 LEU A C 1
ATOM 1588 O O . LEU A 1 187 ? 4.155 2.411 9.172 1.00 80.00 187 LEU A O 1
ATOM 1592 N N . PHE A 1 188 ? 6.303 2.765 8.614 1.00 75.25 188 PHE A N 1
ATOM 1593 C CA . PHE A 1 188 ? 6.885 2.347 9.888 1.00 75.25 188 PHE A CA 1
ATOM 1594 C C . PHE A 1 188 ? 7.084 3.497 10.884 1.00 75.25 188 PHE A C 1
ATOM 1596 O O . PHE A 1 188 ? 7.469 3.252 12.029 1.00 75.25 188 PHE A O 1
ATOM 1603 N N . SER A 1 189 ? 6.760 4.731 10.505 1.00 75.19 189 SER A N 1
ATOM 1604 C CA . SER A 1 189 ? 6.749 5.846 11.444 1.00 75.19 189 SER A CA 1
ATOM 1605 C C . SER A 1 189 ? 5.488 5.821 12.316 1.00 75.19 189 SER A C 1
ATOM 1607 O O . SER A 1 189 ? 4.363 5.670 11.828 1.00 75.19 189 SER A O 1
ATOM 1609 N N . GLU A 1 190 ? 5.654 6.010 13.626 1.00 64.88 190 GLU A N 1
ATOM 1610 C CA . GLU A 1 190 ? 4.539 6.081 14.584 1.00 64.88 190 GLU A CA 1
ATOM 1611 C C . GLU A 1 190 ? 3.615 7.281 14.361 1.00 64.88 190 GLU A C 1
ATOM 1613 O O . GLU A 1 190 ? 2.481 7.286 14.836 1.00 64.88 190 GLU A O 1
ATOM 1618 N N . THR A 1 191 ? 4.055 8.270 13.580 1.00 61.47 191 THR A N 1
ATOM 1619 C CA . THR A 1 191 ? 3.260 9.460 13.257 1.00 61.47 191 THR A CA 1
ATOM 1620 C C . THR A 1 191 ? 1.966 9.119 12.515 1.00 61.47 191 THR A C 1
ATOM 1622 O O . THR A 1 191 ? 0.974 9.819 12.684 1.00 61.47 191 THR A O 1
ATOM 1625 N N . TYR A 1 192 ? 1.958 8.044 11.714 1.00 56.53 192 TYR A N 1
ATOM 1626 C CA . TYR A 1 192 ? 0.821 7.686 10.855 1.00 56.53 192 TYR A CA 1
ATOM 1627 C C . TYR A 1 192 ? 0.178 6.333 11.181 1.00 56.53 192 TYR A C 1
ATOM 1629 O O . TYR A 1 192 ? -0.988 6.131 10.850 1.00 56.53 192 TYR A O 1
ATOM 1637 N N . PHE A 1 193 ? 0.906 5.416 11.827 1.00 64.19 193 PHE A N 1
ATOM 1638 C CA . PHE A 1 193 ? 0.413 4.091 12.216 1.00 64.19 193 PHE A CA 1
ATOM 1639 C C . PHE A 1 193 ? 0.646 3.848 13.704 1.00 64.19 193 PHE A C 1
ATOM 1641 O O . PHE A 1 193 ? 1.587 3.144 14.085 1.00 64.19 193 PHE A O 1
ATOM 1648 N N . LYS A 1 194 ? -0.230 4.390 14.551 1.00 72.75 194 LYS A N 1
ATOM 1649 C CA . LYS A 1 194 ? -0.256 4.047 15.975 1.00 72.75 194 LYS A CA 1
ATOM 1650 C C . LYS A 1 194 ? -0.861 2.654 16.132 1.00 72.75 194 LYS A C 1
ATOM 1652 O O . LYS A 1 194 ? -2.065 2.466 15.998 1.00 72.75 194 LYS A O 1
ATOM 1657 N N . CYS A 1 195 ? -0.017 1.652 16.339 1.00 67.19 195 CYS A N 1
ATOM 1658 C CA . CYS A 1 195 ? -0.435 0.268 16.563 1.00 67.19 195 CYS A CA 1
ATOM 1659 C C . CYS A 1 195 ? -0.039 -0.142 17.977 1.00 67.19 195 CYS A C 1
ATOM 1661 O O . CYS A 1 195 ? 1.023 0.260 18.450 1.00 67.19 195 CYS A O 1
ATOM 1663 N N . ARG A 1 196 ? -0.854 -0.959 18.648 1.00 62.00 196 ARG A N 1
ATOM 1664 C CA . ARG A 1 196 ? -0.440 -1.541 19.928 1.00 62.00 196 ARG A CA 1
ATOM 1665 C C . ARG A 1 196 ? 0.657 -2.592 19.741 1.00 62.00 196 ARG A C 1
ATOM 1667 O O . ARG A 1 196 ? 0.708 -3.297 18.733 1.00 62.00 196 ARG A O 1
ATOM 1674 N N . VAL A 1 197 ? 1.489 -2.723 20.774 1.00 54.22 197 VAL A N 1
ATOM 1675 C CA . VAL A 1 197 ? 2.482 -3.801 20.916 1.00 54.22 197 VAL A CA 1
ATOM 1676 C C . VAL A 1 197 ? 1.804 -5.128 21.282 1.00 54.22 197 VAL A C 1
ATOM 1678 O O . VAL A 1 197 ? 2.241 -6.189 20.839 1.00 54.22 197 VAL A O 1
ATOM 1681 N N . VAL A 1 198 ? 0.700 -5.074 22.034 1.00 54.94 198 VAL A N 1
ATOM 1682 C CA . VAL A 1 198 ? -0.106 -6.242 22.414 1.00 54.94 198 VAL A CA 1
ATOM 1683 C C . VAL A 1 198 ? -1.319 -6.318 21.494 1.00 54.94 198 VAL A C 1
ATOM 1685 O O . VAL A 1 198 ? -2.114 -5.383 21.422 1.00 54.94 198 VAL A O 1
ATOM 1688 N N . GLU A 1 199 ? -1.402 -7.413 20.744 1.00 53.72 199 GLU A N 1
ATOM 1689 C CA . GLU A 1 199 ? -2.512 -7.689 19.841 1.00 53.72 199 GLU A CA 1
ATOM 1690 C C . GLU A 1 199 ? -3.711 -8.132 20.672 1.00 53.72 199 GLU A C 1
ATOM 1692 O O . GLU A 1 199 ? -3.600 -9.074 21.452 1.00 53.72 199 GLU A O 1
ATOM 1697 N N . GLU A 1 200 ? -4.846 -7.457 20.515 1.00 56.91 200 GLU A N 1
ATOM 1698 C CA . GLU A 1 200 ? -6.095 -8.021 21.011 1.00 56.91 200 GLU A CA 1
ATOM 1699 C C . GLU A 1 200 ? -6.463 -9.166 20.071 1.00 56.91 200 GLU A C 1
ATOM 1701 O O . GLU A 1 200 ? -6.539 -8.975 18.851 1.00 56.91 200 GLU A O 1
ATOM 1706 N N . SER A 1 201 ? -6.616 -10.374 20.617 1.00 48.38 201 SER A N 1
ATOM 1707 C CA . SER A 1 201 ? -7.054 -11.542 19.863 1.00 48.38 201 SER A CA 1
ATOM 1708 C C . SER A 1 201 ? -8.480 -11.297 19.381 1.00 48.38 201 SER A C 1
ATOM 1710 O O . SER A 1 201 ? -9.471 -11.626 20.023 1.00 48.38 201 SER A O 1
ATOM 1712 N N . ILE A 1 202 ? -8.604 -10.707 18.194 1.00 50.78 202 ILE A N 1
ATOM 1713 C CA . ILE A 1 202 ? -9.864 -10.674 17.460 1.00 50.78 202 ILE A CA 1
ATOM 1714 C C . ILE A 1 202 ? -10.068 -12.073 16.849 1.00 50.78 202 ILE A C 1
ATOM 1716 O O . ILE A 1 202 ? -10.051 -12.238 15.630 1.00 50.78 202 ILE A O 1
ATOM 1720 N N . GLU A 1 203 ? -10.193 -13.102 17.691 1.00 38.69 203 GLU A N 1
ATOM 1721 C CA . GLU A 1 203 ? -10.597 -14.440 17.256 1.00 38.69 203 GLU A CA 1
ATOM 1722 C C . GLU A 1 203 ? -12.045 -14.367 16.737 1.00 38.69 203 GLU A C 1
ATOM 1724 O O . GLU A 1 203 ? -12.914 -13.732 17.340 1.00 38.69 203 GLU A O 1
ATOM 1729 N N . GLY A 1 204 ? -12.286 -14.941 15.553 1.00 41.88 204 GLY A N 1
ATOM 1730 C CA . GLY A 1 204 ? -13.574 -14.885 14.845 1.00 41.88 204 GLY A CA 1
ATOM 1731 C C . GLY A 1 204 ? -13.626 -13.929 13.643 1.00 41.88 204 GLY A C 1
ATOM 1732 O O . GLY A 1 204 ? -14.687 -13.389 13.345 1.00 41.88 204 GLY A O 1
ATOM 1733 N N . LEU A 1 205 ? -12.491 -13.647 12.994 1.00 44.69 205 LEU A N 1
ATOM 1734 C CA . LEU A 1 205 ? -12.402 -12.840 11.760 1.00 44.69 205 LEU A CA 1
ATOM 1735 C C . LEU A 1 205 ? -11.432 -13.444 10.725 1.00 44.69 205 LEU A C 1
ATOM 1737 O O . LEU A 1 205 ? -10.889 -12.719 9.881 1.00 44.69 205 LEU A O 1
ATOM 1741 N N . GLU A 1 206 ? -11.172 -14.749 10.834 1.00 34.97 206 GLU A N 1
ATOM 1742 C CA . GLU A 1 206 ? -10.488 -15.503 9.779 1.00 34.97 206 GLU A CA 1
ATOM 1743 C C . GLU A 1 206 ? -11.456 -15.919 8.681 1.00 34.97 206 GLU A C 1
ATOM 1745 O O . GLU A 1 206 ? -12.556 -16.406 9.021 1.00 34.97 206 GLU A O 1
#

pLDDT: mean 83.8, std 15.81, range [34.97, 97.62]

Radius of gyration: 22.52 Å; chains: 1; bounding box: 63×25×67 Å

Secondary structure (DSSP, 8-state):
-HHHHHHHHHHHHHHHHHHHHHHHHHHHHHHHHHHHHHHHHHHHHHHHHHSTTTTT-HHHHHHHHHHHHHHHHHHHHHHHHHHHHHHHHHHHHHHHHHHHT---TT----HHHHHHHHIIIIIS--BSS-HHHHHHHHHHTTSHHHHHHHHHHHHHHHHTTS-TT-HHHHHHHHHHHHHHHHHHHHHHSTTT--B-SSPP---S--

Sequence (206 aa):
MEDFMTEDFEGIKEYLTITVRNKNMAFSRMNQNFTWAFAIITAILVVIIRTENFEENLFTWFLLNLSLLFWSIFFIRSCKEYTNQMRFVGLEKNCISHIFNIKIKDDVIEKSSLQKKIKEYHIDWYSPLKRQKIVWKVLWRHGFLGLLIAILVVWSYVARFLDYCDIFVWIILLLIGGSVFYLLQSLFSETYFKCRVVEESIEGLE

Foldseek 3Di:
DVVVVVVVLVVLVVVLVVLVVQLVVLVVQLLVLLVVLCVLLVVLVVVLVPDPPSLADVVNLLSLLVNLLSLLVSLLSNLLSLQSNQLSVVLNVLSVCVNVVPDDPPDDDDPVVNVVSCCVSVVVVEGLDDLVVSSVCSCPVVCSVVSVVVSVVVNVSSVVNYDPVDVSSVVSCCVSVVSSVVSVVVSVDCVRHRYDPDHDPPPPPD